Protein AF-A0A3R7UQS3-F1 (afdb_monomer_lite)

Secondary structure (DSSP, 8-state):
-PPPPPP---EEEE-TTT--EEEE-PPPHHHHHHHHHHHTT--HHHHHHHHHHHHHHHB-S---TTSSBHHHHHHHHHHHHHHHT-SEEEEEEE-TTT--EEEEEEEGGG-EEE--SPPPSEEE-SSSEEEEEPPPBTTTSPTT--SGGG--HHHHHHHHHHHEEEEEETTEEEETTSS-HHHHHHHHTTS-HHHHHHHHHHHHSS-EEEEEEEEE-TTT--EEEEEEEHHHHTT-

pLDDT: mean 86.92, std 9.39, range [49.03, 96.44]

Radius of gyration: 20.31 Å; chains: 1; bounding box: 41×55×64 Å

Sequence (236 aa):
MALPVLESNRYKCKLPVSKIEVEYRPFLVKEQKFLLTALESEETQQVNNSVLDLIKSCLFTELDANSLPIADVEYLFLQLRIKSVGETSDIQIPCSNCEELNPLTIELENVNLANVELPNSEIKLREDIVVNLQHPSLKDVPVGITKQEDMKVDDIFGMIRNCVSSVTYKDEVMTKDDFSDSELQDFLEQFTNDEFAKLQSFLVEAPRLVYPLSFTCKKCEHVNEKELVGIQDFFG

Structure (mmCIF, N/CA/C/O backbone):
data_AF-A0A3R7UQS3-F1
#
_entry.id   AF-A0A3R7UQS3-F1
#
loop_
_atom_site.group_PDB
_atom_site.id
_atom_site.type_symbol
_atom_site.label_atom_id
_atom_site.label_alt_id
_atom_site.label_comp_id
_atom_site.label_asym_id
_atom_site.label_entity_id
_atom_site.label_seq_id
_atom_site.pdbx_PDB_ins_code
_atom_site.Cartn_x
_atom_site.Cartn_y
_atom_site.Cartn_z
_atom_site.occupancy
_atom_site.B_iso_or_equiv
_atom_site.auth_seq_id
_atom_site.auth_comp_id
_atom_site.auth_asym_id
_atom_site.auth_atom_id
_atom_site.pdbx_PDB_model_num
ATOM 1 N N . MET A 1 1 ? -8.953 -24.021 35.727 1.00 54.88 1 MET A N 1
ATOM 2 C CA . MET A 1 1 ? -9.880 -24.332 34.618 1.00 54.88 1 MET A CA 1
ATOM 3 C C . MET A 1 1 ? -9.474 -23.473 33.436 1.00 54.88 1 MET A C 1
ATOM 5 O O . MET A 1 1 ? -9.212 -22.297 33.654 1.00 54.88 1 MET A O 1
ATOM 9 N N . ALA A 1 2 ? -9.322 -24.055 32.246 1.00 67.00 2 ALA A N 1
ATOM 10 C CA . ALA A 1 2 ? -8.992 -23.288 31.046 1.00 67.00 2 ALA A CA 1
ATOM 11 C C . ALA A 1 2 ? -10.237 -22.530 30.565 1.00 67.00 2 ALA A C 1
ATOM 13 O O . ALA A 1 2 ? -11.351 -23.044 30.671 1.00 67.00 2 ALA A O 1
ATOM 14 N N . LEU A 1 3 ? -10.045 -21.303 30.086 1.00 69.44 3 LEU A N 1
ATOM 15 C CA . LEU A 1 3 ? -11.115 -20.513 29.481 1.00 69.44 3 LEU A CA 1
ATOM 16 C C . LEU A 1 3 ? -11.575 -21.161 28.159 1.00 69.44 3 LEU A C 1
ATOM 18 O O . LEU A 1 3 ? -10.764 -21.820 27.502 1.00 69.44 3 LEU A O 1
ATOM 22 N N . PRO A 1 4 ? -12.851 -20.993 27.767 1.00 74.44 4 PRO A N 1
ATOM 23 C CA . PRO A 1 4 ? -13.360 -21.520 26.505 1.00 74.44 4 PRO A CA 1
ATOM 24 C C . PRO A 1 4 ? -12.708 -20.822 25.303 1.00 74.44 4 PRO A C 1
ATOM 26 O O . PRO A 1 4 ? -12.412 -19.627 25.350 1.00 74.44 4 PRO A O 1
ATOM 29 N N . VAL A 1 5 ? -12.511 -21.566 24.213 1.00 73.94 5 VAL A N 1
ATOM 30 C CA . VAL A 1 5 ? -12.089 -21.012 22.919 1.00 73.94 5 VAL A CA 1
ATOM 31 C C . VAL A 1 5 ? -13.316 -20.412 22.237 1.00 73.94 5 VAL A C 1
ATOM 33 O O . VAL A 1 5 ? -14.342 -21.079 22.124 1.00 73.94 5 VAL A O 1
ATOM 36 N N . LEU A 1 6 ? -13.223 -19.151 21.818 1.00 76.75 6 LEU A N 1
ATOM 37 C CA . LEU A 1 6 ? -14.298 -18.455 21.114 1.00 76.75 6 LEU A CA 1
ATOM 38 C C . LEU A 1 6 ? -14.121 -18.632 19.604 1.00 76.75 6 LEU A C 1
ATOM 40 O O . LEU A 1 6 ? -13.027 -18.412 19.084 1.00 76.75 6 LEU A O 1
ATOM 44 N N . GLU A 1 7 ? -15.190 -19.009 18.906 1.00 74.94 7 GLU A N 1
ATOM 45 C CA . GLU A 1 7 ? -15.209 -19.041 17.442 1.00 74.94 7 GLU A CA 1
ATOM 46 C C . GLU A 1 7 ? -15.459 -17.638 16.881 1.00 74.94 7 GLU A C 1
ATOM 48 O O . GLU A 1 7 ? -16.236 -16.859 17.436 1.00 74.94 7 GLU A O 1
ATOM 53 N N . SER A 1 8 ? -14.792 -17.305 1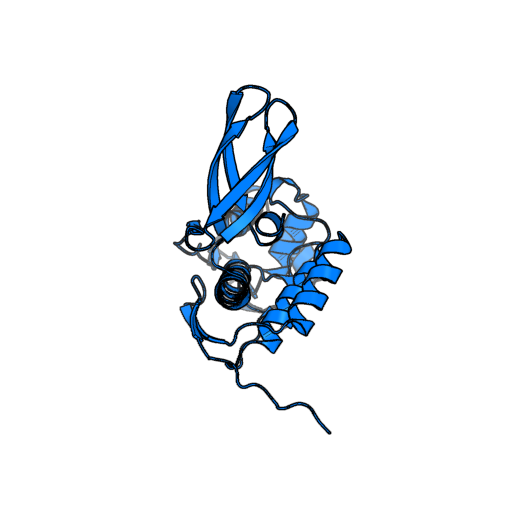5.776 1.00 78.50 8 SER A N 1
ATOM 54 C CA . SER A 1 8 ? -14.929 -16.014 15.102 1.00 78.50 8 SER A CA 1
ATOM 55 C C . SER A 1 8 ? -15.719 -16.146 13.806 1.00 78.50 8 SER A C 1
ATOM 57 O O . SER A 1 8 ? -15.438 -17.036 13.000 1.00 78.50 8 SER A O 1
ATOM 59 N N . ASN A 1 9 ? -16.622 -15.199 13.557 1.00 88.81 9 ASN A N 1
ATOM 60 C CA . ASN A 1 9 ? -17.300 -15.077 12.270 1.00 88.81 9 ASN A CA 1
ATOM 61 C C . ASN A 1 9 ? -16.290 -14.853 11.137 1.00 88.81 9 ASN A C 1
ATOM 63 O O . ASN A 1 9 ? -15.252 -14.214 11.331 1.00 88.81 9 ASN A O 1
ATOM 67 N N . ARG A 1 10 ? -16.629 -15.357 9.949 1.00 92.94 10 ARG A N 1
ATOM 68 C CA . ARG A 1 10 ? -15.844 -15.171 8.730 1.00 92.94 10 ARG A CA 1
ATOM 69 C C . ARG A 1 10 ? -16.566 -14.238 7.775 1.00 92.94 10 ARG A C 1
ATOM 71 O O . ARG A 1 10 ? -17.785 -14.314 7.629 1.00 92.94 10 ARG A O 1
ATOM 78 N N . TYR A 1 11 ? -15.796 -13.393 7.116 1.00 94.81 11 TYR A N 1
ATOM 79 C CA . TYR A 1 11 ? -16.257 -12.405 6.156 1.00 94.81 11 TYR A CA 1
ATOM 80 C C . TYR A 1 11 ? -15.463 -12.552 4.866 1.00 94.81 11 TYR A C 1
ATOM 82 O O . TYR A 1 11 ? -14.390 -13.157 4.848 1.00 94.81 11 TYR A O 1
ATOM 90 N N . LYS A 1 12 ? -16.005 -12.007 3.780 1.00 94.69 12 LYS A N 1
ATOM 91 C CA . LYS A 1 12 ? -15.350 -11.989 2.476 1.00 94.69 12 LYS A CA 1
ATOM 92 C C . LYS A 1 12 ? -15.358 -10.578 1.923 1.00 94.69 12 LYS A C 1
ATOM 94 O O . LYS A 1 12 ? -16.358 -9.877 2.066 1.00 94.69 12 LYS A O 1
ATOM 99 N N . CYS A 1 13 ? -14.276 -10.189 1.269 1.00 93.94 13 CYS A N 1
ATOM 100 C CA . CYS A 1 13 ? -14.233 -8.985 0.450 1.00 93.94 13 CYS A CA 1
ATOM 101 C C . CYS A 1 13 ? -13.433 -9.254 -0.828 1.00 93.94 13 CYS A C 1
ATOM 103 O O . CYS A 1 13 ? -12.699 -10.240 -0.928 1.00 93.94 13 CYS A O 1
ATOM 105 N N . LYS A 1 14 ? -13.617 -8.393 -1.828 1.00 94.38 14 LYS A N 1
ATOM 106 C CA . LYS A 1 14 ? -12.869 -8.436 -3.083 1.00 94.38 14 LYS A CA 1
ATOM 107 C C . LYS A 1 14 ? -11.925 -7.247 -3.120 1.00 94.38 14 LYS A C 1
ATOM 109 O O . LYS A 1 14 ? -12.376 -6.115 -2.963 1.00 94.38 14 LYS A O 1
ATOM 114 N N . LEU A 1 15 ? -10.642 -7.512 -3.327 1.00 93.00 15 LEU A N 1
ATOM 115 C CA . LEU A 1 15 ? -9.614 -6.483 -3.342 1.00 93.00 15 LEU A CA 1
ATOM 116 C C . LEU A 1 15 ? -9.804 -5.536 -4.544 1.00 93.00 15 LEU A C 1
ATOM 118 O O . LEU A 1 15 ? -10.071 -6.005 -5.659 1.00 93.00 15 LEU A O 1
ATOM 122 N N . PRO A 1 16 ? -9.723 -4.210 -4.345 1.00 90.38 16 PRO A N 1
ATOM 123 C CA . PRO A 1 16 ? -10.056 -3.232 -5.373 1.00 90.38 16 PRO A CA 1
ATOM 124 C C . PRO A 1 16 ? -9.096 -3.216 -6.567 1.00 90.38 16 PRO A C 1
ATOM 126 O O . PRO A 1 16 ? -9.563 -2.978 -7.681 1.00 90.38 16 PRO A O 1
ATOM 129 N N . VAL A 1 17 ? -7.806 -3.486 -6.380 1.00 90.12 17 VAL A N 1
ATOM 130 C CA . VAL A 1 17 ? -6.778 -3.447 -7.433 1.00 90.12 17 VAL A CA 1
ATOM 131 C C . VAL A 1 17 ? -6.593 -4.830 -8.044 1.00 90.12 17 VAL A C 1
ATOM 133 O O . VAL A 1 17 ? -6.942 -5.040 -9.205 1.00 90.12 17 VAL A O 1
ATOM 136 N N . SER A 1 18 ? -6.139 -5.804 -7.253 1.00 89.56 18 SER A N 1
ATOM 137 C CA . SER A 1 18 ? -5.851 -7.169 -7.722 1.00 89.56 18 SER A CA 1
ATOM 138 C C . SER A 1 18 ? -7.096 -7.986 -8.082 1.00 89.56 18 SER A C 1
ATOM 140 O O . SER A 1 18 ? -6.989 -9.013 -8.750 1.00 89.56 18 SER A O 1
ATOM 142 N N . LYS A 1 19 ? -8.289 -7.551 -7.646 1.00 91.19 19 LYS A N 1
ATOM 143 C CA . LYS A 1 19 ? -9.576 -8.249 -7.838 1.00 91.19 19 LYS A CA 1
ATOM 144 C C . LYS A 1 19 ? -9.637 -9.643 -7.202 1.00 91.19 19 LYS A C 1
ATOM 146 O O . LYS A 1 19 ? -10.570 -10.392 -7.499 1.00 91.19 19 LYS A O 1
ATOM 151 N N . ILE A 1 20 ? -8.698 -9.974 -6.319 1.00 92.31 20 ILE A N 1
ATOM 152 C CA . ILE A 1 20 ? -8.663 -11.240 -5.584 1.00 92.31 20 ILE A CA 1
ATOM 153 C C . ILE A 1 20 ? -9.766 -11.234 -4.520 1.00 92.31 20 ILE A C 1
ATOM 155 O O . ILE A 1 20 ? -9.974 -10.235 -3.831 1.00 92.31 20 ILE A O 1
ATOM 159 N N . GLU A 1 21 ? -10.487 -12.345 -4.379 1.00 95.00 21 GLU A N 1
ATOM 160 C CA . GLU A 1 21 ? -11.411 -12.545 -3.260 1.00 95.00 21 GLU A CA 1
ATOM 161 C C . GLU A 1 21 ? -10.664 -13.104 -2.050 1.00 95.00 21 GLU A C 1
ATOM 163 O O . GLU A 1 21 ? -9.941 -14.097 -2.151 1.00 95.00 21 GLU A O 1
ATOM 168 N N . VAL A 1 22 ? -10.862 -12.478 -0.892 1.00 95.12 22 VAL A N 1
ATOM 169 C CA . VAL A 1 22 ? -10.207 -12.859 0.360 1.00 95.12 22 VAL A CA 1
ATOM 170 C C . VAL A 1 22 ? -11.240 -13.165 1.436 1.00 95.12 22 VAL A C 1
ATOM 172 O O . VAL A 1 22 ? -12.256 -12.479 1.561 1.00 95.12 22 VAL A O 1
ATOM 175 N N . GLU A 1 23 ? -10.977 -14.211 2.216 1.00 95.56 23 GLU A N 1
ATOM 176 C CA . GLU A 1 23 ? -11.765 -14.590 3.386 1.00 95.56 23 GLU A CA 1
ATOM 177 C C . GLU A 1 23 ? -10.978 -14.256 4.655 1.00 95.56 23 GLU A C 1
ATOM 179 O O . GLU A 1 23 ? -9.807 -14.621 4.787 1.00 95.56 23 GLU A O 1
ATOM 184 N N . TYR A 1 24 ? -11.619 -13.559 5.592 1.00 95.19 24 TYR A N 1
ATOM 185 C CA . TYR A 1 24 ? -10.975 -13.029 6.791 1.00 95.19 24 TYR A CA 1
ATOM 186 C C . TYR A 1 24 ? -11.884 -13.100 8.022 1.00 95.19 24 TYR A C 1
ATOM 188 O O . TYR A 1 24 ? -13.098 -13.289 7.916 1.00 95.19 24 TYR A O 1
ATOM 196 N N . ARG A 1 25 ? -11.302 -12.938 9.212 1.00 95.00 25 ARG A N 1
ATOM 197 C CA . ARG A 1 25 ? -12.029 -12.757 10.481 1.00 95.00 25 ARG A CA 1
ATOM 198 C C . ARG A 1 25 ? -11.692 -11.408 11.120 1.00 95.00 25 ARG A C 1
ATOM 200 O O . ARG A 1 25 ? -10.614 -10.884 10.859 1.00 95.00 25 ARG A O 1
ATOM 207 N N . PRO A 1 26 ? -12.541 -10.879 12.014 1.00 93.88 26 PRO A N 1
ATOM 208 C CA . PRO A 1 26 ? -12.167 -9.764 12.873 1.00 93.88 26 PRO A CA 1
ATOM 209 C C . PRO A 1 26 ? -10.905 -10.097 13.683 1.00 93.88 26 PRO A C 1
ATOM 211 O O . PRO A 1 26 ? -10.742 -11.224 14.174 1.00 93.88 26 PRO A O 1
ATOM 214 N N . PHE A 1 27 ? -10.021 -9.113 13.839 1.00 93.19 27 PHE A N 1
ATOM 215 C CA . PHE A 1 27 ? -8.901 -9.201 14.765 1.00 93.19 27 PHE A CA 1
ATOM 216 C C . PHE A 1 27 ? -9.367 -9.216 16.226 1.00 93.19 27 PHE A C 1
ATOM 218 O O . PHE A 1 27 ? -10.389 -8.631 16.591 1.00 93.19 27 PHE A O 1
ATOM 225 N N . LEU A 1 28 ? -8.592 -9.897 17.064 1.00 91.94 28 LEU A N 1
ATOM 226 C CA . LEU A 1 28 ? -8.809 -10.062 18.497 1.00 91.94 28 LEU A CA 1
ATOM 227 C C . LEU A 1 28 ? -8.171 -8.912 19.285 1.00 91.94 28 LEU A C 1
ATOM 229 O O . LEU A 1 28 ? -7.231 -8.267 18.830 1.00 91.94 28 LEU A O 1
ATOM 233 N N . VAL A 1 29 ? -8.581 -8.740 20.545 1.00 90.00 29 VAL A N 1
ATOM 234 C CA . VAL A 1 29 ? -8.028 -7.712 21.453 1.00 90.00 29 VAL A CA 1
ATOM 235 C C . VAL A 1 29 ? -6.497 -7.787 21.575 1.00 90.00 29 VAL A C 1
ATOM 237 O O . VAL A 1 29 ? -5.824 -6.763 21.651 1.00 90.00 29 VAL A O 1
ATOM 240 N N . LYS A 1 30 ? -5.918 -8.997 21.557 1.00 90.44 30 LYS A N 1
ATOM 241 C CA . LYS A 1 30 ? -4.456 -9.185 21.601 1.00 90.44 30 LYS A CA 1
ATOM 242 C C . LYS A 1 30 ? -3.750 -8.618 20.357 1.00 90.44 30 LYS A C 1
ATOM 244 O O . LYS A 1 30 ? -2.649 -8.096 20.471 1.00 90.44 30 LYS A O 1
ATOM 249 N N . GLU A 1 31 ? -4.392 -8.732 19.196 1.00 91.94 31 GLU A N 1
ATOM 250 C CA . GLU A 1 31 ? -3.884 -8.286 17.896 1.00 91.94 31 GLU A CA 1
ATOM 251 C C . GLU A 1 31 ? -4.059 -6.764 17.771 1.00 91.94 31 GLU A C 1
ATOM 253 O O . GLU A 1 31 ? -3.131 -6.062 17.380 1.00 91.94 31 GLU A O 1
ATOM 258 N N . GLN A 1 32 ? -5.194 -6.234 18.246 1.00 88.88 32 GLN A N 1
ATOM 259 C CA . GLN A 1 32 ? -5.417 -4.793 18.375 1.00 88.88 32 GLN A CA 1
ATOM 260 C C . GLN A 1 32 ? -4.373 -4.127 19.276 1.00 88.88 32 GLN A C 1
ATOM 262 O O . GLN A 1 32 ? -3.848 -3.074 18.933 1.00 88.88 32 GLN A O 1
ATOM 267 N N . LYS A 1 33 ? -4.045 -4.738 20.421 1.00 88.62 33 LYS A N 1
ATOM 268 C CA . LYS A 1 33 ? -3.030 -4.198 21.333 1.00 88.62 33 LYS A CA 1
ATOM 269 C C . LYS A 1 33 ? -1.669 -4.056 20.649 1.00 88.62 33 LYS A C 1
ATOM 271 O O . LYS A 1 33 ? -0.999 -3.054 20.856 1.00 88.62 33 LYS A O 1
ATOM 276 N N . PHE A 1 34 ? -1.276 -5.043 19.846 1.00 87.25 34 PHE A N 1
ATOM 277 C CA . PHE A 1 34 ? -0.018 -4.994 19.102 1.00 87.25 34 PHE A CA 1
ATOM 278 C C . PHE A 1 34 ? 0.008 -3.823 18.112 1.00 87.25 34 PHE A C 1
ATOM 280 O O . PHE A 1 34 ? 0.975 -3.067 18.091 1.00 87.25 34 PHE A O 1
ATOM 287 N N . LEU A 1 35 ? -1.088 -3.620 17.374 1.00 86.25 35 LEU A N 1
ATOM 288 C CA . LEU A 1 35 ? -1.235 -2.479 16.472 1.00 86.25 35 LEU A CA 1
ATOM 289 C C . LEU A 1 35 ? -1.151 -1.136 17.218 1.00 86.25 35 LEU A C 1
ATOM 291 O O . LEU A 1 35 ? -0.435 -0.246 16.774 1.00 86.25 35 LEU A O 1
ATOM 295 N N . LEU A 1 36 ? -1.835 -0.993 18.359 1.00 84.94 36 LEU A N 1
ATOM 296 C CA . LEU A 1 36 ? -1.800 0.241 19.156 1.00 84.94 36 LEU A CA 1
ATOM 297 C C . LEU A 1 36 ? -0.384 0.566 19.650 1.00 84.94 36 LEU A C 1
ATOM 299 O O . LEU A 1 36 ? 0.053 1.703 19.532 1.00 84.94 36 LEU A O 1
ATOM 303 N N . THR A 1 37 ? 0.365 -0.432 20.122 1.00 86.25 37 THR A N 1
ATOM 304 C CA . THR A 1 37 ? 1.767 -0.238 20.526 1.00 86.25 37 THR A CA 1
ATOM 305 C C . THR A 1 37 ? 2.666 0.148 19.349 1.00 86.25 37 THR A C 1
ATOM 307 O O . THR A 1 37 ? 3.615 0.903 19.525 1.00 86.25 37 THR A O 1
ATOM 310 N N . ALA A 1 38 ? 2.386 -0.346 18.141 1.00 84.81 38 ALA A N 1
ATOM 311 C CA . ALA A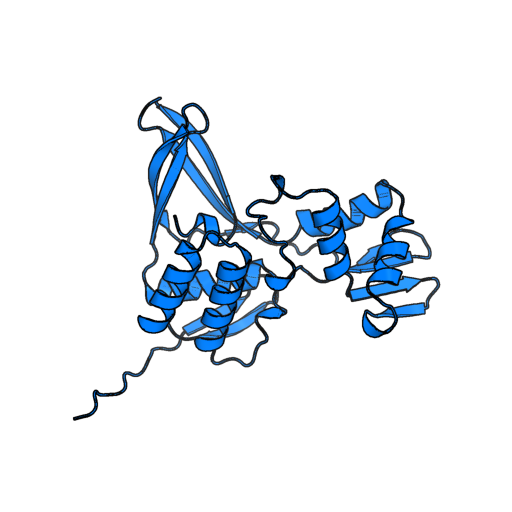 1 38 ? 3.119 0.080 16.953 1.00 84.81 38 ALA A CA 1
ATOM 312 C C . ALA A 1 38 ? 2.821 1.542 16.590 1.00 84.81 38 ALA A C 1
ATOM 314 O O . ALA A 1 38 ? 3.744 2.276 16.251 1.00 84.81 38 ALA A O 1
ATOM 315 N N . LEU A 1 39 ? 1.568 1.983 16.719 1.00 80.50 39 LEU A N 1
ATOM 316 C CA . LEU A 1 39 ? 1.182 3.379 16.480 1.00 80.50 39 LEU A CA 1
ATOM 317 C C . LEU A 1 39 ? 1.843 4.349 17.475 1.00 80.50 39 LEU A C 1
ATOM 319 O O . LEU A 1 39 ? 2.173 5.467 17.101 1.00 80.50 39 LEU A O 1
ATOM 323 N N . GLU A 1 40 ? 2.113 3.910 18.707 1.00 81.00 40 GLU A N 1
ATOM 324 C CA . GLU A 1 40 ? 2.841 4.699 19.716 1.00 81.00 40 GLU A CA 1
ATOM 325 C C . GLU A 1 40 ? 4.335 4.890 19.395 1.00 81.00 40 GLU A C 1
ATOM 327 O O . GLU A 1 40 ? 4.970 5.769 19.972 1.00 81.00 40 GLU A O 1
ATOM 332 N N . SER A 1 41 ? 4.920 4.069 18.514 1.00 72.56 41 SER A N 1
ATOM 333 C CA . SER A 1 41 ? 6.360 4.118 18.217 1.00 72.56 41 SER A CA 1
ATOM 334 C C . SER A 1 41 ? 6.779 5.281 17.312 1.00 72.56 41 SER A C 1
ATOM 336 O O . SER A 1 41 ? 7.972 5.518 17.173 1.00 72.56 41 SER A O 1
ATOM 338 N N . GLU A 1 42 ? 5.825 5.975 16.675 1.00 68.25 42 GLU A N 1
ATOM 339 C CA . GLU A 1 42 ? 6.039 7.002 15.633 1.00 68.25 42 GLU A CA 1
ATOM 340 C C . GLU A 1 42 ? 6.864 6.524 14.407 1.00 68.25 42 GLU A C 1
ATOM 342 O O . GLU A 1 42 ? 7.056 7.264 13.441 1.00 68.25 42 GLU A O 1
ATOM 347 N N . GLU A 1 43 ? 7.305 5.260 14.373 1.00 76.69 43 GLU A N 1
ATOM 348 C CA . GLU A 1 43 ? 8.077 4.677 13.277 1.00 76.69 43 GLU A CA 1
ATOM 349 C C . GLU A 1 43 ? 7.158 4.072 12.203 1.00 76.69 43 GLU A C 1
ATOM 351 O O . GLU A 1 43 ? 6.570 2.999 12.367 1.00 76.69 43 GLU A O 1
ATOM 356 N N . THR A 1 44 ? 7.089 4.723 11.037 1.00 75.44 44 THR A N 1
ATOM 357 C CA . THR A 1 44 ? 6.230 4.309 9.905 1.00 75.44 44 THR A CA 1
ATOM 358 C C . THR A 1 44 ? 6.433 2.846 9.486 1.00 75.44 44 THR A C 1
ATOM 360 O O . THR A 1 44 ? 5.462 2.136 9.225 1.00 75.44 44 THR A O 1
ATOM 363 N N . GLN A 1 45 ? 7.674 2.348 9.466 1.00 80.00 45 GLN A N 1
ATOM 364 C CA . GLN A 1 45 ? 7.936 0.950 9.105 1.00 80.00 45 GLN A CA 1
ATOM 365 C C . GLN A 1 45 ? 7.391 -0.042 10.134 1.00 80.00 45 GLN A C 1
ATOM 367 O O . GLN A 1 45 ? 6.891 -1.103 9.756 1.00 80.00 45 GLN A O 1
ATOM 372 N N . GLN A 1 46 ? 7.461 0.287 11.424 1.00 82.25 46 GLN A N 1
ATOM 373 C CA . GLN A 1 46 ? 6.923 -0.571 12.473 1.00 82.25 46 GLN A CA 1
ATOM 374 C C . GLN A 1 46 ? 5.396 -0.660 12.372 1.00 82.25 46 GLN A C 1
ATOM 376 O O . GLN A 1 46 ? 4.838 -1.755 12.496 1.00 82.25 46 GLN A O 1
ATOM 381 N N . VAL A 1 47 ? 4.729 0.460 12.077 1.00 83.12 47 VAL A N 1
ATOM 382 C CA . VAL A 1 47 ? 3.282 0.494 11.813 1.00 83.12 47 VAL A CA 1
ATOM 383 C C . VAL A 1 47 ? 2.938 -0.371 10.599 1.00 83.12 47 VAL A C 1
ATOM 385 O O . VAL A 1 47 ? 2.105 -1.270 10.713 1.00 83.12 47 VAL A O 1
ATOM 388 N N . ASN A 1 48 ? 3.632 -0.180 9.474 1.00 85.25 48 ASN A N 1
ATOM 389 C CA . ASN A 1 48 ? 3.388 -0.933 8.240 1.00 85.25 48 ASN A CA 1
ATOM 390 C C . ASN A 1 48 ? 3.575 -2.445 8.434 1.00 85.25 48 ASN A C 1
ATOM 392 O O . ASN A 1 48 ? 2.712 -3.237 8.050 1.00 85.25 48 ASN A O 1
ATOM 396 N N . ASN A 1 49 ? 4.659 -2.859 9.094 1.00 87.81 49 ASN A N 1
ATOM 397 C CA . ASN A 1 49 ? 4.898 -4.268 9.414 1.00 87.81 49 ASN A CA 1
ATOM 398 C C . ASN A 1 49 ? 3.807 -4.831 10.331 1.00 87.81 49 ASN A C 1
ATOM 400 O O . ASN A 1 49 ? 3.321 -5.939 10.107 1.00 87.81 49 ASN A O 1
ATOM 404 N N . SER A 1 50 ? 3.363 -4.046 11.314 1.00 89.12 50 SER A N 1
ATOM 405 C CA . SER A 1 50 ? 2.310 -4.474 12.236 1.00 89.12 50 SER A CA 1
ATOM 406 C C . SER A 1 50 ? 0.960 -4.644 11.547 1.00 89.12 50 SER A C 1
ATOM 408 O O . SER A 1 50 ? 0.228 -5.583 11.862 1.00 89.12 50 SER A O 1
ATOM 410 N N . VAL A 1 51 ? 0.645 -3.792 10.567 1.00 89.69 51 VAL A N 1
ATOM 411 C CA . VAL A 1 51 ? -0.535 -3.951 9.707 1.00 89.69 51 VAL A CA 1
ATOM 412 C C . VAL A 1 51 ? -0.428 -5.227 8.870 1.00 89.69 51 VAL A C 1
ATOM 414 O O . VAL A 1 51 ? -1.377 -6.012 8.837 1.00 89.69 51 VAL A O 1
ATOM 417 N N . LEU A 1 52 ? 0.719 -5.480 8.233 1.00 91.06 52 LEU A N 1
ATOM 418 C CA . LEU A 1 52 ? 0.928 -6.693 7.433 1.00 91.06 52 LEU A CA 1
ATOM 419 C C . LEU A 1 52 ? 0.781 -7.966 8.276 1.00 91.06 52 LEU A C 1
ATOM 421 O O . LEU A 1 52 ? 0.148 -8.927 7.837 1.00 91.06 52 LEU A O 1
ATOM 425 N N . ASP A 1 53 ? 1.332 -7.977 9.486 1.00 91.44 53 ASP A N 1
ATOM 426 C CA . ASP A 1 53 ? 1.246 -9.124 10.393 1.00 91.44 53 ASP A CA 1
ATOM 427 C C . ASP A 1 53 ? -0.173 -9.323 10.935 1.00 91.44 53 ASP A C 1
ATOM 429 O O . ASP A 1 53 ? -0.664 -10.458 10.999 1.00 91.44 53 ASP A O 1
ATOM 433 N N . LEU A 1 54 ? -0.876 -8.229 11.242 1.00 92.31 54 LEU A N 1
ATOM 434 C CA . LEU A 1 54 ? -2.289 -8.260 11.604 1.00 92.31 54 LEU A CA 1
ATOM 435 C C . LEU A 1 54 ? -3.124 -8.894 10.490 1.00 92.31 54 LEU A C 1
ATOM 437 O O . LEU A 1 54 ? -3.870 -9.839 10.754 1.00 92.31 54 LEU A O 1
ATOM 441 N N . ILE A 1 55 ? -2.966 -8.416 9.253 1.00 93.31 55 ILE A N 1
ATOM 442 C CA . ILE A 1 55 ? -3.676 -8.942 8.084 1.00 93.31 55 ILE A CA 1
ATOM 443 C C . ILE A 1 55 ? -3.403 -10.439 7.937 1.00 93.31 55 ILE A C 1
ATOM 445 O O . ILE A 1 55 ? -4.347 -11.228 7.929 1.00 93.31 55 ILE A O 1
ATOM 449 N N . LYS A 1 56 ? -2.129 -10.852 7.907 1.00 92.62 56 LYS A N 1
ATOM 450 C CA . LYS A 1 56 ? -1.748 -12.270 7.771 1.00 92.62 56 LYS A CA 1
ATOM 451 C C . LYS A 1 56 ? -2.378 -13.147 8.852 1.00 92.62 56 LYS A C 1
ATOM 453 O O . LYS A 1 56 ? -2.827 -14.247 8.555 1.00 92.62 56 LYS A O 1
ATOM 458 N N . SER A 1 57 ? -2.451 -12.664 10.094 1.00 92.31 57 SER A N 1
ATOM 459 C CA . SER A 1 57 ? -3.048 -13.416 11.209 1.00 92.31 57 SER A CA 1
ATOM 460 C C . SER A 1 57 ? -4.575 -13.571 11.120 1.00 92.31 57 SER A C 1
ATOM 462 O O . SER A 1 57 ? -5.154 -14.448 11.776 1.00 92.31 57 SER A O 1
ATOM 464 N N . CYS A 1 58 ? -5.231 -12.715 10.332 1.00 93.44 58 CYS A N 1
ATOM 465 C CA . CYS A 1 58 ? -6.684 -12.645 10.204 1.00 93.44 58 CYS A CA 1
ATOM 466 C C . CYS A 1 58 ? -7.217 -13.231 8.890 1.00 93.44 58 CYS A C 1
ATOM 468 O O . CYS A 1 58 ? -8.429 -13.425 8.776 1.00 93.44 58 CYS A O 1
ATOM 470 N N . LEU A 1 59 ? -6.345 -13.520 7.921 1.00 93.69 59 LEU A N 1
ATOM 471 C CA . LEU A 1 59 ? -6.700 -14.135 6.645 1.00 93.69 59 LEU A CA 1
ATOM 472 C C . LEU A 1 59 ? -6.818 -15.661 6.754 1.00 93.69 59 LEU A C 1
ATOM 474 O O . LEU A 1 59 ? -6.018 -16.324 7.411 1.00 93.69 59 LEU A O 1
ATOM 478 N N . PHE A 1 60 ? -7.810 -16.219 6.060 1.00 91.38 60 PHE A N 1
ATOM 479 C CA . PHE A 1 60 ? -7.920 -17.658 5.796 1.00 91.38 60 PHE A CA 1
ATOM 480 C C . PHE A 1 60 ? -7.430 -18.029 4.394 1.00 91.38 60 PHE A C 1
ATOM 482 O O . PHE A 1 60 ? -7.073 -19.179 4.153 1.00 91.38 60 PHE A O 1
ATOM 489 N N . THR A 1 61 ? -7.438 -17.070 3.468 1.00 87.81 61 THR A N 1
ATOM 490 C CA . THR A 1 61 ? -6.909 -17.240 2.115 1.00 87.81 61 THR A CA 1
ATOM 491 C C . THR A 1 61 ? -5.381 -17.238 2.152 1.00 87.81 61 THR A C 1
ATOM 493 O O . THR A 1 61 ? -4.785 -16.327 2.725 1.00 87.81 61 THR A O 1
ATOM 496 N N . GLU A 1 62 ? -4.743 -18.225 1.515 1.00 86.88 62 GLU A N 1
ATOM 497 C CA . GLU A 1 62 ? -3.293 -18.209 1.299 1.00 86.88 62 GLU A CA 1
ATOM 498 C C . GLU A 1 62 ? -2.939 -17.100 0.308 1.00 86.88 62 GLU A C 1
ATOM 500 O O . GLU A 1 62 ? -3.179 -17.208 -0.894 1.00 86.88 62 GLU A O 1
ATOM 505 N N . LEU A 1 63 ? -2.417 -15.998 0.837 1.00 88.06 63 LEU A N 1
ATOM 506 C CA . LEU A 1 63 ? -2.052 -14.822 0.069 1.00 88.06 63 LEU A CA 1
ATOM 507 C C . LEU A 1 63 ? -0.870 -14.120 0.738 1.00 88.06 63 LEU A C 1
ATOM 509 O O . LEU A 1 63 ? -0.861 -13.913 1.954 1.00 88.06 63 LEU A O 1
ATOM 513 N N . ASP A 1 64 ? 0.123 -13.727 -0.059 1.00 88.62 64 ASP A N 1
ATOM 514 C CA . ASP A 1 64 ? 1.241 -12.937 0.442 1.00 88.62 64 ASP A CA 1
ATOM 515 C C . ASP A 1 64 ? 0.881 -11.449 0.482 1.00 88.62 64 ASP A C 1
ATOM 517 O O . ASP A 1 64 ? 1.063 -10.714 -0.492 1.00 88.62 64 ASP A O 1
ATOM 521 N N . ALA A 1 65 ? 0.416 -10.993 1.648 1.00 87.19 65 ALA A N 1
ATOM 522 C CA . ALA A 1 65 ? 0.100 -9.586 1.898 1.00 87.19 65 ALA A CA 1
ATOM 523 C C . ALA A 1 65 ? 1.285 -8.638 1.638 1.00 87.19 65 ALA A C 1
ATOM 525 O O . ALA A 1 65 ? 1.074 -7.452 1.412 1.00 87.19 65 ALA A O 1
ATOM 526 N N . ASN A 1 66 ? 2.525 -9.141 1.650 1.00 85.81 66 ASN A N 1
ATOM 527 C CA . ASN A 1 66 ? 3.706 -8.325 1.377 1.00 85.81 66 ASN A CA 1
ATOM 528 C C . ASN A 1 66 ? 3.864 -7.952 -0.101 1.00 85.81 66 ASN A C 1
ATOM 530 O O . ASN A 1 66 ? 4.624 -7.042 -0.395 1.00 85.81 66 ASN A O 1
ATOM 534 N N . SER A 1 67 ? 3.223 -8.694 -1.004 1.00 87.12 67 SER A N 1
ATOM 535 C CA . SER A 1 67 ? 3.295 -8.481 -2.455 1.00 87.12 67 SER A CA 1
ATOM 536 C C . SER A 1 67 ? 2.095 -7.705 -3.000 1.00 87.12 67 SER A C 1
ATOM 538 O O . SER A 1 67 ? 2.059 -7.352 -4.176 1.00 87.12 67 SER A O 1
ATOM 540 N N . LEU A 1 68 ? 1.091 -7.461 -2.153 1.00 90.69 68 LEU A N 1
ATOM 541 C CA . LEU A 1 68 ? -0.111 -6.757 -2.558 1.00 90.69 68 LEU A CA 1
ATOM 542 C C . LEU A 1 68 ? 0.168 -5.270 -2.803 1.00 90.69 68 LEU A C 1
ATOM 544 O O . LEU A 1 68 ? 0.934 -4.666 -2.045 1.00 90.69 68 LEU A O 1
ATOM 548 N N . PRO A 1 69 ? -0.524 -4.658 -3.784 1.00 90.12 69 PRO A N 1
ATOM 549 C CA . PRO A 1 69 ? -0.547 -3.210 -3.937 1.00 90.12 69 PRO A CA 1
ATOM 550 C C . PRO A 1 69 ? -0.950 -2.529 -2.627 1.00 90.12 69 PRO A C 1
ATOM 552 O O . PRO A 1 69 ? -1.853 -3.017 -1.941 1.00 90.12 69 PRO A O 1
ATOM 555 N N . ILE A 1 70 ? -0.337 -1.384 -2.308 1.00 88.88 70 ILE A N 1
ATOM 556 C CA . ILE A 1 70 ? -0.640 -0.618 -1.082 1.00 88.88 70 ILE A CA 1
ATOM 557 C C . ILE A 1 70 ? -2.155 -0.467 -0.888 1.00 88.88 70 ILE A C 1
ATOM 559 O O . ILE A 1 70 ? -2.674 -0.918 0.126 1.00 88.88 70 ILE A O 1
ATOM 563 N N . ALA A 1 71 ? -2.887 0.032 -1.889 1.00 89.50 71 ALA A N 1
ATOM 564 C CA . ALA A 1 71 ? -4.334 0.239 -1.782 1.00 89.50 71 ALA A CA 1
ATOM 565 C C . ALA A 1 71 ? -5.137 -1.030 -1.433 1.00 89.50 71 ALA A C 1
ATOM 567 O O . ALA A 1 71 ? -6.145 -0.939 -0.734 1.00 89.50 71 ALA A O 1
ATOM 568 N N . ASP A 1 72 ? -4.700 -2.214 -1.874 1.00 91.81 72 ASP A N 1
ATOM 569 C CA . ASP A 1 72 ? -5.345 -3.482 -1.512 1.00 91.81 72 ASP A CA 1
ATOM 570 C C . ASP A 1 72 ? -5.089 -3.847 -0.045 1.00 91.81 72 ASP A C 1
ATOM 572 O O . ASP A 1 72 ? -6.006 -4.299 0.647 1.00 91.81 72 ASP A O 1
ATOM 576 N N . VAL A 1 73 ? -3.861 -3.628 0.439 1.00 92.31 73 VAL A N 1
ATOM 577 C CA . VAL A 1 73 ? -3.483 -3.835 1.847 1.00 92.31 73 VAL A CA 1
ATOM 578 C C . VAL A 1 73 ? -4.273 -2.893 2.751 1.00 92.31 73 VAL A C 1
ATOM 580 O O . VAL A 1 73 ? -4.874 -3.337 3.731 1.00 92.31 73 VAL A O 1
ATOM 583 N N . GLU A 1 74 ? -4.325 -1.608 2.400 1.00 89.69 74 GLU A N 1
ATOM 584 C CA . GLU A 1 74 ? -5.078 -0.597 3.144 1.00 89.69 74 GLU A CA 1
ATOM 585 C C . GLU A 1 74 ? -6.576 -0.902 3.146 1.00 89.69 74 GLU A C 1
ATOM 587 O O . GLU A 1 74 ? -7.224 -0.826 4.192 1.00 89.69 74 GLU A O 1
ATOM 592 N N . TYR A 1 75 ? -7.123 -1.329 2.005 1.00 92.00 75 TYR A N 1
ATOM 593 C CA . TYR A 1 75 ? -8.536 -1.679 1.895 1.00 92.00 75 TYR A CA 1
ATOM 594 C C . TYR A 1 75 ? -8.871 -2.863 2.792 1.00 92.00 75 TYR A C 1
ATOM 596 O O . TYR A 1 75 ? -9.811 -2.804 3.584 1.00 92.00 75 TYR A O 1
ATOM 604 N N . LEU A 1 76 ? -8.079 -3.931 2.708 1.00 93.06 76 LEU A N 1
ATOM 605 C CA . LEU A 1 76 ? -8.265 -5.122 3.526 1.00 93.06 76 LEU A CA 1
ATOM 606 C C . LEU A 1 76 ? -8.184 -4.798 5.020 1.00 93.06 76 LEU A C 1
ATOM 608 O O . LEU A 1 76 ? -8.989 -5.285 5.816 1.00 93.06 76 LEU A O 1
ATOM 612 N N . PHE A 1 77 ? -7.247 -3.939 5.397 1.00 92.12 77 PHE A N 1
ATOM 613 C CA . PHE A 1 77 ? -7.121 -3.472 6.763 1.00 92.12 77 PHE A CA 1
ATOM 614 C C . PHE A 1 77 ? -8.323 -2.638 7.231 1.00 92.12 77 PHE A C 1
ATOM 616 O O . PHE A 1 77 ? -8.815 -2.866 8.338 1.00 92.12 77 PHE A O 1
ATOM 623 N N . LEU A 1 78 ? -8.859 -1.739 6.399 1.00 91.38 78 LEU A N 1
ATOM 624 C CA . LEU A 1 78 ? -10.102 -1.024 6.709 1.00 91.38 78 LEU A CA 1
ATOM 625 C C . LEU A 1 78 ? -11.275 -1.994 6.888 1.00 91.38 78 LEU A C 1
ATOM 627 O O . LEU A 1 78 ? -12.006 -1.891 7.872 1.00 91.38 78 LEU A O 1
ATOM 631 N N . GLN A 1 79 ? -11.416 -2.990 6.008 1.00 92.81 79 GLN A N 1
ATOM 632 C CA . GLN A 1 79 ? -12.459 -4.017 6.125 1.00 92.81 79 GLN A CA 1
ATOM 633 C C . GLN A 1 79 ? -12.332 -4.840 7.419 1.00 92.81 79 GLN A C 1
ATOM 635 O O . GLN A 1 79 ? -13.342 -5.179 8.048 1.00 92.81 79 GLN A O 1
ATOM 640 N N . LEU A 1 80 ? -11.102 -5.138 7.849 1.00 92.56 80 LEU A N 1
ATOM 641 C CA . LEU A 1 80 ? -10.817 -5.766 9.141 1.00 92.56 80 LEU A CA 1
ATOM 642 C C . LEU A 1 80 ? -11.221 -4.855 10.303 1.00 92.56 80 LEU A C 1
ATOM 644 O O . LEU A 1 80 ? -11.950 -5.289 11.196 1.00 92.56 80 LEU A O 1
ATOM 648 N N . ARG A 1 81 ? -10.800 -3.585 10.274 1.00 90.12 81 ARG A N 1
ATOM 649 C CA . ARG A 1 81 ? -11.120 -2.593 11.308 1.00 90.12 81 ARG A CA 1
ATOM 650 C C . ARG A 1 81 ? -12.622 -2.405 11.473 1.00 90.12 81 ARG A C 1
ATOM 652 O O . ARG A 1 81 ? -13.098 -2.435 12.608 1.00 90.12 81 ARG A O 1
ATOM 659 N N . ILE A 1 82 ? -13.353 -2.281 10.369 1.00 92.00 82 ILE A N 1
ATOM 660 C CA . ILE A 1 82 ? -14.808 -2.109 10.369 1.00 92.00 82 ILE A CA 1
ATOM 661 C C . ILE A 1 82 ? -15.493 -3.257 11.118 1.00 92.00 82 ILE A C 1
ATOM 663 O O . ILE A 1 82 ? -16.330 -3.024 11.987 1.00 92.00 82 ILE A O 1
ATOM 667 N N . LYS A 1 83 ? -15.105 -4.508 10.838 1.00 93.31 83 LYS A N 1
ATOM 668 C CA . LYS A 1 83 ? -15.722 -5.689 11.470 1.00 93.31 83 LYS A CA 1
ATOM 669 C C . LYS A 1 83 ? -15.217 -5.985 12.883 1.00 93.31 83 LYS A C 1
ATOM 671 O O . LYS A 1 83 ? -15.858 -6.764 13.588 1.00 93.31 83 LYS A O 1
ATOM 676 N N . SER A 1 84 ? -14.102 -5.389 13.295 1.00 91.38 84 SER A N 1
ATOM 677 C CA . SER A 1 84 ? -13.522 -5.569 14.629 1.00 91.38 84 SER A CA 1
ATOM 678 C C . SER A 1 84 ? -13.903 -4.491 15.634 1.00 91.38 84 SER A C 1
ATOM 680 O O . SER A 1 84 ? -14.112 -4.807 16.802 1.00 91.38 84 SER A O 1
ATOM 682 N N . VAL A 1 85 ? -13.932 -3.229 15.207 1.00 89.94 85 VAL A N 1
ATOM 683 C CA . VAL A 1 85 ? -14.051 -2.065 16.098 1.00 89.94 85 VAL A CA 1
ATOM 684 C C . VAL A 1 85 ? -15.327 -1.289 15.805 1.00 89.94 85 VAL A C 1
ATOM 686 O O . VAL A 1 85 ? -16.071 -0.980 16.732 1.00 89.94 85 VAL A O 1
ATOM 689 N N . GLY A 1 86 ? -15.595 -1.005 14.531 1.00 89.25 86 GLY A N 1
ATOM 690 C CA . GLY A 1 86 ? -16.774 -0.263 14.100 1.00 89.25 86 GLY A CA 1
ATOM 691 C C . GLY A 1 86 ? -16.554 0.491 12.793 1.00 89.25 86 GLY A C 1
ATOM 692 O O . GLY A 1 86 ? -15.431 0.619 12.309 1.00 89.25 86 GLY A O 1
ATOM 693 N N . GLU A 1 87 ? -17.653 0.990 12.235 1.00 89.94 87 GLU A N 1
ATOM 694 C CA . GLU A 1 87 ? -17.711 1.667 10.932 1.00 89.94 87 GLU A CA 1
ATOM 695 C C . GLU A 1 87 ? -17.246 3.127 10.981 1.00 89.94 87 GLU A C 1
ATOM 697 O O . GLU A 1 87 ? -17.041 3.734 9.936 1.00 89.94 87 GLU A O 1
ATOM 702 N N . THR A 1 88 ? -17.041 3.697 12.170 1.00 90.62 88 THR A N 1
ATOM 703 C CA . THR A 1 88 ? -16.607 5.087 12.340 1.00 90.62 88 THR A CA 1
ATOM 704 C C . THR A 1 88 ? -15.239 5.202 13.009 1.00 90.62 88 THR A C 1
ATOM 706 O O . THR A 1 88 ? -14.792 4.307 13.734 1.00 90.62 88 THR A O 1
ATOM 709 N N . SER A 1 89 ? -14.556 6.321 12.767 1.00 88.06 89 SER A N 1
ATOM 710 C CA . SER A 1 89 ? -13.313 6.690 13.448 1.00 88.06 89 SER A CA 1
ATOM 711 C C . SER A 1 89 ? -13.345 8.150 13.874 1.00 88.06 89 SER A C 1
ATOM 713 O O . SER A 1 89 ? -13.711 9.015 13.081 1.00 88.06 89 SER A O 1
ATOM 715 N N . ASP A 1 90 ? -12.921 8.417 15.105 1.00 88.62 90 ASP A N 1
ATOM 716 C CA . ASP A 1 90 ? -12.701 9.773 15.599 1.00 88.62 90 ASP A CA 1
ATOM 717 C C . ASP A 1 90 ? -11.256 10.188 15.309 1.00 88.62 90 ASP A C 1
ATOM 719 O O . ASP A 1 90 ? -10.321 9.454 15.631 1.00 88.62 90 ASP A O 1
ATOM 723 N N . ILE A 1 91 ? -11.075 11.356 14.699 1.00 87.81 91 ILE A N 1
ATOM 724 C CA . ILE A 1 91 ? -9.776 11.892 14.273 1.00 87.81 91 ILE A CA 1
ATOM 725 C C . ILE A 1 91 ? -9.636 13.363 14.674 1.00 87.81 91 ILE A C 1
ATOM 727 O O . ILE A 1 91 ? -10.636 14.057 14.900 1.00 87.81 91 ILE A O 1
ATOM 731 N N . GLN A 1 92 ? -8.399 13.859 14.756 1.00 89.06 92 GLN A N 1
ATOM 732 C CA . GLN A 1 92 ? -8.117 15.270 15.029 1.00 89.06 92 GLN A CA 1
ATOM 733 C C . GLN A 1 92 ? -7.366 15.913 13.874 1.00 89.06 92 GLN A C 1
ATOM 735 O O . GLN A 1 92 ? -6.215 15.594 13.609 1.00 89.06 92 GLN A O 1
ATOM 740 N N . ILE A 1 93 ? -8.000 16.879 13.210 1.00 89.44 93 ILE A N 1
ATOM 741 C CA . ILE A 1 93 ? -7.417 17.490 12.014 1.00 89.44 93 ILE A CA 1
ATOM 742 C C . ILE A 1 93 ? -7.071 18.958 12.267 1.00 89.44 93 ILE A C 1
ATOM 744 O O . ILE A 1 93 ? -7.950 19.737 12.663 1.00 89.44 93 ILE A O 1
ATOM 748 N N . PRO A 1 94 ? -5.816 19.382 12.016 1.00 91.31 94 PRO A N 1
ATOM 749 C CA . PRO A 1 94 ? -5.429 20.780 12.147 1.00 91.31 94 PRO A CA 1
ATOM 750 C C . PRO A 1 94 ? -6.099 21.625 11.062 1.00 91.31 94 PRO A C 1
ATOM 752 O O . PRO A 1 94 ? -6.176 21.222 9.899 1.00 91.31 94 PRO A O 1
ATOM 755 N N . CYS A 1 95 ? -6.568 22.819 11.415 1.00 93.38 95 CYS A N 1
ATOM 756 C CA . CYS A 1 95 ? -7.042 23.795 10.437 1.00 93.38 95 CYS A CA 1
ATOM 757 C C . CYS A 1 95 ? -5.881 24.300 9.565 1.00 93.38 95 CYS A C 1
ATOM 759 O O . CYS A 1 95 ? -4.818 24.622 10.088 1.00 93.38 95 CYS A O 1
ATOM 761 N N . SER A 1 96 ? -6.099 24.442 8.256 1.00 92.19 96 SER A N 1
ATOM 762 C CA . SER A 1 96 ? -5.113 24.980 7.306 1.00 92.19 96 SER A CA 1
ATOM 763 C C . SER A 1 96 ? -4.702 26.432 7.585 1.00 92.19 96 SER A C 1
ATOM 765 O O . SER A 1 96 ? -3.618 26.837 7.188 1.00 92.19 96 SER A O 1
ATOM 767 N N . ASN A 1 97 ? -5.554 27.217 8.254 1.00 94.50 97 ASN A N 1
ATOM 768 C CA . ASN A 1 97 ? -5.320 28.646 8.481 1.00 94.50 97 ASN A CA 1
ATOM 769 C C . ASN A 1 97 ? -4.774 28.980 9.881 1.00 94.50 97 ASN A C 1
ATOM 771 O O . ASN A 1 97 ? -4.001 29.919 10.032 1.00 94.50 97 ASN A O 1
ATOM 775 N N . CYS A 1 98 ? -5.209 28.269 10.926 1.00 93.75 98 CYS A N 1
ATOM 776 C CA . CYS A 1 98 ? -4.839 28.596 12.312 1.00 93.75 98 CYS A CA 1
ATOM 777 C C . CYS A 1 98 ? -4.281 27.421 13.119 1.00 93.75 98 CYS A C 1
ATOM 779 O O . CYS A 1 98 ? -4.146 27.560 14.335 1.00 93.75 98 CYS A O 1
ATOM 781 N N . GLU A 1 99 ? -4.032 26.278 12.468 1.00 93.75 99 GLU A N 1
ATOM 782 C CA . GLU A 1 99 ? -3.443 25.048 13.033 1.00 93.75 99 GLU A CA 1
ATOM 783 C C . GLU A 1 99 ? -4.221 24.407 14.197 1.00 93.75 99 GLU A C 1
ATOM 785 O O . GLU A 1 99 ? -3.853 23.350 14.698 1.00 93.75 99 GLU A O 1
ATOM 790 N N . GLU A 1 100 ? -5.349 24.991 14.603 1.00 94.88 100 GLU A N 1
ATOM 791 C CA . GLU A 1 100 ? -6.201 24.455 15.660 1.00 94.88 100 GLU A CA 1
ATOM 792 C C . GLU A 1 100 ? -6.729 23.063 15.289 1.00 94.88 100 GLU A C 1
ATOM 794 O O . GLU A 1 100 ? -7.264 22.874 14.193 1.00 94.88 100 GLU A O 1
ATOM 799 N N . LEU A 1 101 ? -6.634 22.111 16.220 1.00 93.56 101 LEU A N 1
ATOM 800 C CA . LEU A 1 101 ? -7.123 20.744 16.040 1.00 93.56 101 LEU A CA 1
ATOM 801 C C . LEU A 1 101 ? -8.651 20.679 16.146 1.00 93.56 101 LEU A C 1
ATOM 803 O O . LEU A 1 101 ? -9.249 21.110 17.139 1.00 93.56 101 LEU A O 1
ATOM 807 N N . ASN A 1 102 ? -9.294 20.107 15.133 1.00 93.25 102 ASN A N 1
ATOM 808 C CA . ASN A 1 102 ? -10.741 19.939 15.056 1.00 93.25 102 ASN A CA 1
ATOM 809 C C . ASN A 1 102 ? -11.087 18.450 15.196 1.00 93.25 102 ASN A C 1
ATOM 811 O O . ASN A 1 102 ? -10.640 17.663 14.361 1.00 93.25 102 ASN A O 1
ATOM 815 N N . PRO A 1 103 ? -11.844 18.055 16.238 1.00 92.88 103 PRO A N 1
ATOM 816 C CA . PRO A 1 103 ? -12.307 16.682 16.382 1.00 92.88 103 PRO A CA 1
ATOM 817 C C . PRO A 1 103 ? -13.420 16.406 15.370 1.00 92.88 103 PRO A C 1
ATOM 819 O O . PRO A 1 103 ? -14.382 17.173 15.283 1.00 92.88 103 PRO A O 1
ATOM 822 N N . LEU A 1 104 ? -13.282 15.324 14.612 1.00 91.56 104 LEU A N 1
ATOM 823 C CA . LEU A 1 104 ? -14.229 14.909 13.582 1.00 91.56 104 LEU A CA 1
ATOM 824 C C . LEU A 1 104 ? -14.449 13.402 13.673 1.00 91.56 104 LEU A C 1
ATOM 826 O O . LEU A 1 104 ? -13.517 12.658 13.964 1.00 91.56 104 LEU A O 1
ATOM 830 N N . THR A 1 105 ? -15.670 12.963 13.387 1.00 91.62 105 THR A N 1
ATOM 831 C CA . THR A 1 105 ? -16.003 11.544 13.237 1.00 91.62 105 THR A CA 1
ATOM 832 C C . THR A 1 105 ? -16.206 11.263 11.755 1.00 91.62 105 THR A C 1
ATOM 834 O O . THR A 1 105 ? -17.024 11.922 11.110 1.00 91.62 105 THR A O 1
ATOM 837 N N . ILE A 1 106 ? -15.457 10.306 11.215 1.00 90.31 106 ILE A N 1
ATOM 838 C CA . ILE A 1 106 ? -15.547 9.881 9.815 1.00 90.31 106 ILE A CA 1
ATOM 839 C C . ILE A 1 106 ? -16.151 8.483 9.708 1.00 90.31 106 ILE A C 1
ATOM 841 O O . ILE A 1 106 ? -15.971 7.652 10.598 1.00 90.31 106 ILE A O 1
ATOM 845 N N . GLU A 1 107 ? -16.845 8.222 8.605 1.00 91.25 107 GLU A N 1
ATOM 846 C CA . GLU A 1 107 ? -17.411 6.911 8.273 1.00 91.25 107 GLU A CA 1
ATOM 847 C C . GLU A 1 107 ? -16.446 6.154 7.355 1.00 91.25 107 GLU A C 1
ATOM 849 O O . GLU A 1 107 ? -16.252 6.514 6.197 1.00 91.25 107 GLU A O 1
ATOM 854 N N . LEU A 1 108 ? -15.841 5.079 7.851 1.00 88.44 108 LEU A N 1
ATOM 855 C CA . LEU A 1 108 ? -14.837 4.298 7.126 1.00 88.44 108 LEU A CA 1
ATOM 856 C C . LEU A 1 108 ? -15.403 3.603 5.876 1.00 88.44 108 LEU A C 1
ATOM 858 O O . LEU A 1 108 ? -14.642 3.234 4.985 1.00 88.44 108 LEU A O 1
ATOM 862 N N . GLU A 1 109 ? -16.726 3.444 5.781 1.00 86.62 109 GLU A N 1
ATOM 863 C CA . GLU A 1 109 ? -17.392 2.915 4.583 1.00 86.62 109 GLU A CA 1
ATOM 864 C C . GLU A 1 109 ? -17.386 3.899 3.402 1.00 86.62 109 GLU A C 1
ATOM 866 O O . GLU A 1 109 ? -17.450 3.466 2.254 1.00 86.62 109 GLU A O 1
ATOM 871 N N . ASN A 1 110 ? -17.246 5.204 3.663 1.00 87.38 110 ASN A N 1
ATOM 872 C CA . ASN A 1 110 ? -17.200 6.240 2.624 1.00 87.38 110 ASN A CA 1
ATOM 873 C C . ASN A 1 110 ? -15.784 6.461 2.062 1.00 87.38 110 ASN A C 1
ATOM 87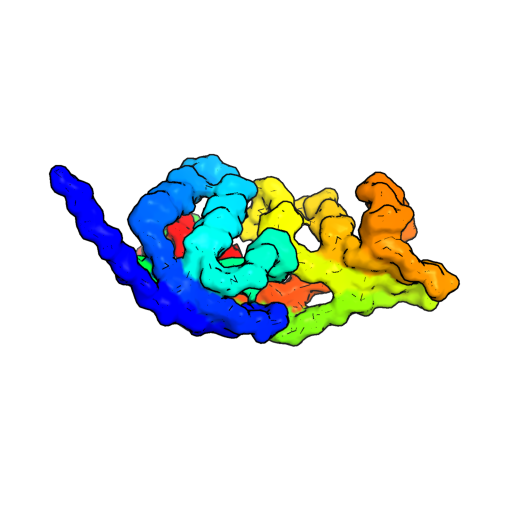5 O O . ASN A 1 110 ? -15.564 7.394 1.286 1.00 87.38 110 ASN A O 1
ATOM 879 N N . VAL A 1 111 ? -14.812 5.626 2.445 1.00 87.56 111 VAL A N 1
ATOM 880 C CA . VAL A 1 111 ? -13.479 5.625 1.836 1.00 87.56 111 VAL A CA 1
ATOM 881 C C . VAL A 1 111 ? -13.587 5.101 0.406 1.00 87.56 111 VAL A C 1
ATOM 883 O O . VAL A 1 111 ? -14.079 3.999 0.162 1.00 87.56 111 VAL A O 1
ATOM 886 N N . ASN A 1 112 ? -13.100 5.890 -0.547 1.00 86.50 112 ASN A N 1
ATOM 887 C CA . ASN A 1 112 ? -13.164 5.583 -1.970 1.00 86.50 112 ASN A CA 1
ATOM 888 C C . ASN A 1 112 ? -11.779 5.250 -2.521 1.00 86.50 112 ASN A C 1
ATOM 890 O O . ASN A 1 112 ? -10.760 5.665 -1.978 1.00 86.50 112 ASN A O 1
ATOM 894 N N . LEU A 1 113 ? -11.744 4.525 -3.636 1.00 86.38 113 LEU A N 1
ATOM 895 C CA . LEU A 1 113 ? -10.519 4.331 -4.403 1.00 86.38 113 LEU A CA 1
ATOM 896 C C . LEU A 1 113 ? -10.388 5.470 -5.421 1.00 86.38 113 LEU A C 1
ATOM 898 O O . LEU A 1 113 ? -11.213 5.581 -6.330 1.00 86.38 113 LEU A O 1
ATOM 902 N N . ALA A 1 114 ? -9.357 6.297 -5.285 1.00 84.62 114 ALA A N 1
ATOM 903 C CA . ALA A 1 114 ? -8.917 7.185 -6.354 1.00 84.62 114 ALA A CA 1
ATOM 904 C C . ALA A 1 114 ? -8.077 6.399 -7.372 1.00 84.62 114 ALA A C 1
ATOM 906 O O . ALA A 1 114 ? -7.455 5.396 -7.021 1.00 84.62 114 ALA A O 1
ATOM 907 N N . ASN A 1 115 ? -8.057 6.866 -8.624 1.00 81.56 115 ASN A N 1
ATOM 908 C CA . ASN A 1 115 ? -7.358 6.220 -9.743 1.00 81.56 115 ASN A CA 1
ATOM 909 C C . ASN A 1 115 ? -7.798 4.757 -9.942 1.00 81.56 115 ASN A C 1
ATOM 911 O O . ASN A 1 115 ? -7.011 3.818 -9.878 1.00 81.56 115 ASN A O 1
ATOM 915 N N . VAL A 1 116 ? -9.106 4.560 -10.147 1.00 73.19 116 VAL A N 1
ATOM 916 C CA . VAL A 1 116 ? -9.706 3.226 -10.349 1.00 73.19 116 VAL A CA 1
ATOM 917 C C . VAL A 1 116 ? -9.183 2.548 -11.619 1.00 73.19 116 VAL A C 1
ATOM 919 O O . VAL A 1 116 ? -9.124 1.318 -11.687 1.00 73.19 116 VAL A O 1
ATOM 922 N N . GLU A 1 117 ? -8.816 3.340 -12.626 1.00 77.19 117 GLU A N 1
ATOM 923 C CA . GLU A 1 117 ? -8.138 2.856 -13.823 1.00 77.19 117 GLU A CA 1
ATOM 924 C C . GLU A 1 117 ? -6.659 2.648 -13.506 1.00 77.19 117 GLU A C 1
ATOM 926 O O . GLU A 1 117 ? -5.948 3.594 -13.177 1.00 77.19 117 GLU A O 1
ATOM 931 N N . LEU A 1 118 ? -6.210 1.394 -13.577 1.00 77.19 118 LEU A N 1
ATOM 932 C CA . LEU A 1 118 ? -4.817 1.062 -13.312 1.00 77.19 118 LEU A CA 1
ATOM 933 C C . LEU A 1 118 ? -3.937 1.656 -14.417 1.00 77.19 118 LEU A C 1
ATOM 935 O O . LEU A 1 118 ? -4.229 1.415 -15.596 1.00 77.19 118 LEU A O 1
ATOM 939 N N . PRO A 1 119 ? -2.864 2.391 -14.072 1.00 79.88 119 PRO A N 1
ATOM 940 C CA . PRO A 1 119 ? -1.918 2.861 -15.068 1.00 79.88 119 PRO A CA 1
ATOM 941 C C . PRO A 1 119 ? -1.286 1.665 -15.782 1.00 79.88 119 PRO A C 1
ATOM 943 O O . PRO A 1 119 ? -1.137 0.578 -15.214 1.00 79.88 119 PRO A O 1
ATOM 946 N N . ASN A 1 120 ? -0.911 1.855 -17.047 1.00 85.00 120 ASN A N 1
ATOM 947 C CA . ASN A 1 120 ? -0.239 0.801 -17.792 1.00 85.00 120 ASN A CA 1
ATOM 948 C C . ASN A 1 120 ? 1.104 0.481 -17.123 1.00 85.00 120 ASN A C 1
ATOM 950 O O . ASN A 1 120 ? 1.976 1.339 -17.043 1.00 85.00 120 ASN A O 1
ATOM 954 N N . SER A 1 121 ? 1.272 -0.761 -16.677 1.00 90.12 121 SER A N 1
ATOM 955 C CA . SER A 1 121 ? 2.527 -1.258 -16.113 1.00 90.12 121 SER A CA 1
ATOM 956 C C . SER A 1 121 ? 3.669 -1.286 -17.124 1.00 90.12 121 SER A C 1
ATOM 958 O O . SER A 1 121 ? 4.825 -1.282 -16.722 1.00 90.12 121 SER A O 1
ATOM 960 N N . GLU A 1 122 ? 3.378 -1.329 -18.424 1.00 93.81 122 GLU A N 1
ATOM 961 C CA . GLU A 1 122 ? 4.391 -1.315 -19.477 1.00 93.81 122 GLU A CA 1
ATOM 962 C C . GLU A 1 122 ? 4.715 0.124 -19.906 1.00 93.81 122 GLU A C 1
ATOM 964 O O . GLU A 1 122 ? 3.961 0.769 -20.642 1.00 93.81 122 GLU A O 1
ATOM 969 N N . ILE A 1 123 ? 5.863 0.633 -19.458 1.00 94.50 123 ILE A N 1
ATOM 970 C CA . ILE A 1 123 ? 6.315 1.994 -19.738 1.00 94.50 123 ILE A CA 1
ATOM 971 C C . ILE A 1 123 ? 7.331 1.973 -20.876 1.00 94.50 123 ILE A C 1
ATOM 973 O O . ILE A 1 123 ? 8.506 1.639 -20.704 1.00 94.50 123 ILE A O 1
ATOM 977 N N . LYS A 1 124 ? 6.885 2.383 -22.065 1.00 94.06 124 LYS A N 1
ATOM 978 C CA . LYS A 1 124 ? 7.772 2.571 -23.215 1.00 94.06 124 LYS A CA 1
ATOM 979 C C . LYS A 1 124 ? 8.576 3.868 -23.076 1.00 94.06 124 LYS A C 1
ATOM 981 O O . LYS A 1 124 ? 8.047 4.977 -23.227 1.00 94.06 124 LYS A O 1
ATOM 986 N N . LEU A 1 125 ? 9.875 3.731 -22.818 1.00 93.06 125 LEU A N 1
ATOM 987 C CA . LEU A 1 125 ? 10.785 4.867 -22.657 1.00 93.06 125 LEU A CA 1
ATOM 988 C C . LEU A 1 125 ? 11.323 5.337 -24.009 1.00 93.06 125 LEU A C 1
ATOM 990 O O . LEU A 1 125 ? 11.194 6.523 -24.327 1.00 93.06 125 LEU A O 1
ATOM 994 N N . ARG A 1 126 ? 11.814 4.392 -24.824 1.00 92.69 126 ARG A N 1
ATOM 995 C CA . ARG A 1 126 ? 12.356 4.593 -26.183 1.00 92.69 126 ARG A CA 1
ATOM 996 C C . ARG A 1 126 ? 11.781 3.572 -27.166 1.00 92.69 126 ARG A C 1
ATOM 998 O O . ARG A 1 126 ? 10.901 2.789 -26.823 1.00 92.69 126 ARG A O 1
ATOM 1005 N N . GLU A 1 127 ? 12.258 3.586 -28.410 1.00 89.81 127 GLU A N 1
ATOM 1006 C CA . GLU A 1 127 ? 11.912 2.550 -29.391 1.00 89.81 127 GLU A CA 1
ATOM 1007 C C . GLU A 1 127 ? 12.389 1.159 -28.962 1.00 89.81 127 GLU A C 1
ATOM 1009 O O . GLU A 1 127 ? 11.667 0.192 -29.184 1.00 89.81 127 GLU A O 1
ATOM 1014 N N . ASP A 1 128 ? 13.554 1.082 -28.318 1.00 92.38 128 ASP A N 1
ATOM 1015 C CA . ASP A 1 128 ? 14.249 -0.150 -27.951 1.00 92.38 128 ASP A CA 1
ATOM 1016 C C . ASP A 1 128 ? 14.258 -0.448 -26.446 1.00 92.38 128 ASP A C 1
ATOM 1018 O O . ASP A 1 128 ? 14.801 -1.479 -26.065 1.00 92.38 128 ASP A O 1
ATOM 1022 N N . ILE A 1 129 ? 13.677 0.422 -25.606 1.00 94.62 129 ILE A N 1
ATOM 1023 C CA . ILE A 1 129 ? 13.625 0.264 -24.143 1.00 94.62 129 ILE A CA 1
ATOM 1024 C C . ILE A 1 129 ? 12.182 0.339 -23.647 1.00 94.62 129 ILE A C 1
ATOM 1026 O O . ILE A 1 129 ? 11.503 1.364 -23.807 1.00 94.62 129 ILE A O 1
ATOM 1030 N N . VAL A 1 130 ? 11.761 -0.719 -22.960 1.00 95.69 130 VAL A N 1
ATOM 1031 C CA . VAL A 1 130 ? 10.493 -0.809 -22.232 1.00 95.69 130 VAL A CA 1
ATOM 1032 C C . VAL A 1 130 ? 10.779 -1.251 -20.801 1.00 95.69 130 VAL A C 1
ATOM 1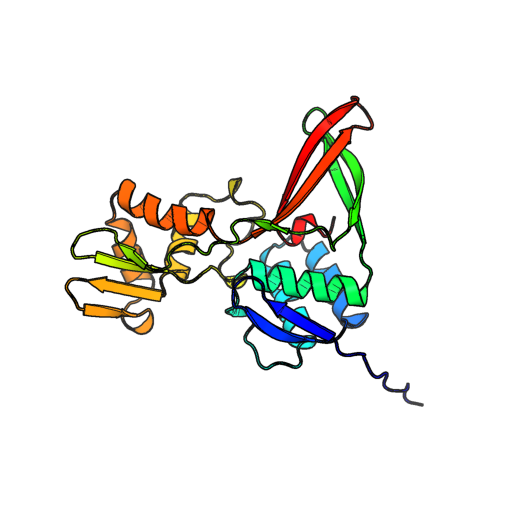034 O O . VAL A 1 130 ? 11.555 -2.176 -20.580 1.00 95.69 130 VAL A O 1
ATOM 1037 N N . VAL A 1 131 ? 10.164 -0.590 -19.825 1.00 95.69 131 VAL A N 1
ATOM 1038 C CA . VAL A 1 131 ? 10.268 -0.950 -18.406 1.00 95.69 131 VAL A CA 1
ATOM 1039 C C . VAL A 1 131 ? 8.896 -1.380 -17.915 1.00 95.69 131 VAL A C 1
ATOM 1041 O O . VAL A 1 131 ? 7.931 -0.632 -18.052 1.00 95.69 131 VAL A O 1
ATOM 1044 N N . ASN A 1 132 ? 8.806 -2.568 -17.324 1.00 94.75 132 ASN A N 1
ATOM 1045 C CA . ASN A 1 132 ? 7.571 -3.073 -16.742 1.00 94.75 132 ASN A CA 1
ATOM 1046 C C . ASN A 1 132 ? 7.588 -2.839 -15.232 1.00 94.75 132 ASN A C 1
ATOM 1048 O O . ASN A 1 132 ? 8.456 -3.354 -14.522 1.00 94.75 132 ASN A O 1
ATOM 1052 N N . LEU A 1 133 ? 6.607 -2.096 -14.731 1.00 92.50 133 LEU A N 1
ATOM 1053 C CA . LEU A 1 133 ? 6.458 -1.753 -13.324 1.00 92.50 133 LEU A CA 1
ATOM 1054 C C . LEU A 1 133 ? 5.326 -2.554 -12.673 1.00 92.50 133 LEU A C 1
ATOM 1056 O O . LEU A 1 133 ? 4.212 -2.632 -13.194 1.00 92.50 133 LEU A O 1
ATOM 1060 N N . GLN A 1 134 ? 5.596 -3.108 -11.498 1.00 89.88 134 GLN A N 1
ATOM 1061 C CA . GLN A 1 134 ? 4.564 -3.574 -10.576 1.00 89.88 134 GLN A CA 1
ATOM 1062 C C . GLN A 1 134 ? 4.160 -2.439 -9.632 1.00 89.88 134 GLN A C 1
ATOM 1064 O O . GLN A 1 134 ? 4.947 -1.530 -9.370 1.00 89.88 134 GLN A O 1
ATOM 1069 N N . HIS A 1 135 ? 2.938 -2.484 -9.105 1.00 88.00 135 HIS A N 1
ATOM 1070 C CA . HIS A 1 135 ? 2.531 -1.519 -8.090 1.00 88.00 135 HIS A CA 1
ATOM 1071 C C . HIS A 1 135 ? 3.363 -1.685 -6.813 1.00 88.00 135 HIS A C 1
ATOM 1073 O O . HIS A 1 135 ? 3.677 -2.818 -6.437 1.00 88.00 135 HIS A O 1
ATOM 1079 N N . PRO A 1 136 ? 3.684 -0.577 -6.127 1.00 86.19 136 PRO A N 1
ATOM 1080 C CA . PRO A 1 136 ? 4.393 -0.634 -4.861 1.00 86.19 136 PRO A CA 1
ATOM 1081 C C . PRO A 1 136 ? 3.572 -1.406 -3.828 1.00 86.19 136 PRO A C 1
ATOM 1083 O O . PRO A 1 136 ? 2.344 -1.263 -3.744 1.00 86.19 136 PRO A O 1
ATOM 1086 N N . SER A 1 137 ? 4.267 -2.194 -3.020 1.00 86.88 137 SER A N 1
ATOM 1087 C CA . SER A 1 137 ? 3.725 -2.815 -1.820 1.00 86.88 137 SER A CA 1
ATOM 1088 C C . SER A 1 137 ? 4.008 -1.960 -0.588 1.00 86.88 137 SER A C 1
ATOM 1090 O O . SER A 1 137 ? 4.838 -1.049 -0.607 1.00 86.88 137 SER A O 1
ATOM 1092 N N . LEU A 1 138 ? 3.366 -2.284 0.536 1.00 83.19 138 LEU A N 1
ATOM 1093 C CA . LEU A 1 138 ? 3.602 -1.564 1.792 1.00 83.19 138 LEU A CA 1
ATOM 1094 C C . LEU A 1 138 ? 5.053 -1.704 2.309 1.00 83.19 138 LEU A C 1
ATOM 1096 O O . LEU A 1 138 ? 5.497 -0.887 3.114 1.00 83.19 138 LEU A O 1
ATOM 1100 N N . LYS A 1 139 ? 5.807 -2.709 1.837 1.00 80.38 139 LYS A N 1
ATOM 1101 C CA . LYS A 1 139 ? 7.240 -2.868 2.141 1.00 80.38 139 LYS A CA 1
ATOM 1102 C C . LYS A 1 139 ? 8.138 -1.925 1.349 1.00 80.38 139 LYS A C 1
ATOM 1104 O O . LYS A 1 139 ? 9.248 -1.648 1.792 1.00 80.38 139 LYS A O 1
ATOM 1109 N N . ASP A 1 140 ? 7.668 -1.468 0.193 1.00 77.50 140 ASP A N 1
ATOM 1110 C CA . ASP A 1 140 ? 8.434 -0.598 -0.697 1.00 77.50 140 ASP A CA 1
ATOM 1111 C C . ASP A 1 140 ? 8.348 0.874 -0.274 1.00 77.50 140 ASP A C 1
ATOM 1113 O O . ASP A 1 140 ? 9.089 1.700 -0.801 1.00 77.50 140 ASP A O 1
ATOM 1117 N N . VAL A 1 141 ? 7.467 1.199 0.682 1.00 75.12 141 VAL A N 1
ATOM 1118 C CA . VAL A 1 141 ? 7.322 2.545 1.246 1.00 75.12 141 VAL A CA 1
ATOM 1119 C C . VAL A 1 141 ? 8.560 2.883 2.091 1.00 75.12 141 VAL A C 1
ATOM 1121 O O . VAL A 1 141 ? 8.829 2.191 3.083 1.00 75.12 141 VAL A O 1
ATOM 1124 N N . PRO A 1 142 ? 9.322 3.936 1.740 1.00 66.19 142 PRO A N 1
ATOM 1125 C CA . PRO A 1 142 ? 10.511 4.324 2.492 1.00 66.19 142 PRO A CA 1
ATOM 1126 C C . PRO A 1 142 ? 10.197 4.767 3.931 1.00 66.19 142 PRO A C 1
ATOM 1128 O O . PRO A 1 142 ? 9.086 5.183 4.262 1.00 66.19 142 PRO A O 1
ATOM 1131 N N . VAL A 1 143 ? 11.205 4.683 4.806 1.00 59.94 143 VAL A N 1
ATOM 1132 C CA . VAL A 1 143 ? 11.096 5.092 6.218 1.00 59.94 143 VAL A CA 1
ATOM 1133 C C . VAL A 1 143 ? 10.761 6.580 6.314 1.00 59.94 143 VAL A C 1
ATOM 1135 O O . VAL A 1 143 ? 11.463 7.406 5.739 1.00 59.94 143 VAL A O 1
ATOM 1138 N N . GLY A 1 144 ? 9.754 6.928 7.118 1.00 52.03 144 GLY A N 1
ATOM 1139 C CA . GLY A 1 144 ? 9.457 8.321 7.469 1.00 52.03 144 GLY A CA 1
ATOM 1140 C C . GLY A 1 144 ? 8.667 9.094 6.414 1.00 52.03 144 GLY A C 1
ATOM 1141 O O . GLY A 1 144 ? 8.522 10.305 6.552 1.00 52.03 144 GLY A O 1
ATOM 1142 N N . ILE A 1 145 ? 8.146 8.413 5.390 1.00 56.41 145 ILE A N 1
ATOM 1143 C CA . ILE A 1 145 ? 7.258 9.010 4.392 1.00 56.41 145 ILE A CA 1
ATOM 1144 C C . ILE A 1 145 ? 5.818 8.712 4.783 1.00 56.41 145 ILE A C 1
ATOM 1146 O O . ILE A 1 145 ? 5.373 7.566 4.741 1.00 56.41 145 ILE A O 1
ATOM 1150 N N . THR A 1 146 ? 5.093 9.758 5.160 1.00 49.91 146 THR A N 1
ATOM 1151 C CA . THR A 1 146 ? 3.669 9.682 5.505 1.00 49.91 146 THR A CA 1
ATOM 1152 C C . THR A 1 146 ? 2.788 10.263 4.399 1.00 49.91 146 THR A C 1
ATOM 1154 O O . THR A 1 146 ? 1.627 9.878 4.289 1.00 49.91 146 THR A O 1
ATOM 1157 N N . LYS A 1 147 ? 3.341 11.119 3.523 1.00 57.81 147 LYS A N 1
ATOM 1158 C CA . LYS A 1 147 ? 2.655 11.706 2.360 1.00 57.81 147 LYS A CA 1
ATOM 1159 C C . LYS A 1 147 ? 3.541 11.706 1.117 1.00 57.81 147 LYS A C 1
ATOM 1161 O O . LYS A 1 147 ? 4.761 11.798 1.211 1.00 57.81 147 LYS A O 1
ATOM 1166 N N . GLN A 1 148 ? 2.919 11.671 -0.065 1.00 58.16 148 GLN A N 1
ATOM 1167 C CA . GLN A 1 148 ? 3.632 11.792 -1.348 1.00 58.16 148 GLN A CA 1
ATOM 1168 C C . GLN A 1 148 ? 4.445 13.094 -1.452 1.00 58.16 148 GLN A C 1
ATOM 1170 O O . GLN A 1 148 ? 5.511 13.100 -2.056 1.00 58.16 148 GLN A O 1
ATOM 1175 N N . GLU A 1 149 ? 3.969 14.181 -0.841 1.00 61.00 149 GLU A N 1
ATOM 1176 C CA . GLU A 1 149 ? 4.621 15.499 -0.860 1.00 61.00 149 GLU A CA 1
ATOM 1177 C C . GLU A 1 149 ? 5.940 15.539 -0.069 1.00 61.00 149 GLU A C 1
ATOM 1179 O O . GLU A 1 149 ? 6.788 16.389 -0.334 1.00 61.00 149 GLU A O 1
ATOM 1184 N N . ASP A 1 150 ? 6.133 14.600 0.861 1.00 66.12 150 ASP A N 1
ATOM 1185 C CA . ASP A 1 150 ? 7.345 14.490 1.678 1.00 66.12 150 ASP A CA 1
ATOM 1186 C C . ASP A 1 150 ? 8.442 13.650 0.998 1.00 66.12 150 ASP A C 1
ATOM 1188 O O . ASP A 1 150 ? 9.571 13.586 1.496 1.00 66.12 150 ASP A O 1
ATOM 1192 N N . MET A 1 151 ? 8.137 13.003 -0.138 1.00 69.38 151 MET A N 1
ATOM 1193 C CA . MET A 1 151 ? 9.095 12.159 -0.855 1.00 69.38 151 MET A CA 1
ATOM 1194 C C . MET A 1 151 ? 10.210 12.995 -1.481 1.00 69.38 151 MET A C 1
ATOM 1196 O O . MET A 1 151 ? 9.974 13.864 -2.325 1.00 69.38 151 MET A O 1
ATOM 1200 N N . LYS A 1 152 ? 11.459 12.686 -1.124 1.00 80.75 152 LYS A N 1
ATOM 1201 C CA . LYS A 1 152 ? 12.625 13.255 -1.805 1.00 80.75 152 LYS A CA 1
ATOM 1202 C C . LYS A 1 152 ? 12.849 12.540 -3.132 1.00 80.75 152 LYS A C 1
ATOM 1204 O O . LYS A 1 152 ? 12.369 11.434 -3.361 1.00 80.75 152 LYS A O 1
ATOM 1209 N N . VAL A 1 153 ? 13.648 13.159 -3.998 1.00 79.38 153 VAL A N 1
ATOM 1210 C CA . VAL A 1 153 ? 14.012 12.573 -5.298 1.00 79.38 153 VAL A CA 1
ATOM 1211 C C . VAL A 1 153 ? 14.615 11.173 -5.134 1.00 79.38 153 VAL A C 1
ATOM 1213 O O . VAL A 1 153 ? 14.210 10.260 -5.848 1.00 79.38 153 VAL A O 1
ATOM 1216 N N . ASP A 1 154 ? 15.503 10.982 -4.154 1.00 81.88 154 ASP A N 1
ATOM 1217 C CA . ASP A 1 154 ? 16.125 9.680 -3.871 1.00 81.88 154 ASP A CA 1
ATOM 1218 C C . ASP A 1 154 ? 15.101 8.621 -3.421 1.00 81.88 154 ASP A C 1
ATOM 1220 O O . ASP A 1 154 ? 15.218 7.450 -3.783 1.00 81.88 154 ASP A O 1
ATOM 1224 N N . ASP A 1 155 ? 14.062 9.029 -2.683 1.00 83.06 155 ASP A N 1
ATOM 1225 C CA . ASP A 1 155 ? 12.990 8.139 -2.225 1.00 83.06 155 ASP A CA 1
ATOM 1226 C C . ASP A 1 155 ? 12.137 7.656 -3.402 1.00 83.06 155 ASP A C 1
ATOM 1228 O O . ASP A 1 155 ? 11.855 6.463 -3.532 1.00 83.06 155 ASP A O 1
ATOM 1232 N N . ILE A 1 156 ? 11.784 8.577 -4.305 1.00 82.38 156 ILE A N 1
ATOM 1233 C CA . ILE A 1 156 ? 11.067 8.272 -5.550 1.00 82.38 156 ILE A CA 1
ATOM 1234 C C . ILE A 1 156 ? 11.897 7.309 -6.403 1.00 82.38 156 ILE A C 1
ATOM 1236 O O . ILE A 1 156 ? 11.367 6.340 -6.948 1.00 82.38 156 ILE A O 1
ATOM 1240 N N . PHE A 1 157 ? 13.206 7.545 -6.490 1.00 86.31 157 PHE A N 1
ATOM 1241 C CA . PHE A 1 157 ? 14.126 6.698 -7.242 1.00 86.31 157 PHE A CA 1
ATOM 1242 C C . PHE A 1 157 ? 14.184 5.274 -6.682 1.00 86.31 157 PHE A C 1
ATOM 1244 O O . PHE A 1 157 ? 14.028 4.304 -7.428 1.00 86.31 157 PHE A O 1
ATOM 1251 N N . GLY A 1 158 ? 14.333 5.141 -5.362 1.00 87.19 158 GLY A N 1
ATOM 1252 C CA . GLY A 1 158 ? 14.302 3.848 -4.679 1.00 87.19 158 GLY A CA 1
ATOM 1253 C C . GLY A 1 158 ? 12.971 3.118 -4.870 1.00 87.19 158 GLY A C 1
ATOM 1254 O O . GLY A 1 158 ? 12.959 1.911 -5.116 1.00 87.19 158 GLY A O 1
ATOM 1255 N N . MET A 1 159 ? 11.856 3.847 -4.829 1.00 86.31 159 MET A N 1
ATOM 1256 C CA . MET A 1 159 ? 10.523 3.283 -5.020 1.00 86.31 159 MET A CA 1
ATOM 1257 C C . MET A 1 159 ? 10.313 2.780 -6.453 1.00 86.31 159 MET A C 1
ATOM 1259 O O . MET A 1 159 ? 9.865 1.647 -6.632 1.00 86.31 159 MET A O 1
ATOM 1263 N N . ILE A 1 160 ? 10.701 3.561 -7.470 1.00 89.69 160 ILE A N 1
ATOM 1264 C CA . ILE A 1 160 ? 10.664 3.126 -8.878 1.00 89.69 160 ILE A CA 1
ATOM 1265 C C . ILE A 1 160 ? 11.510 1.869 -9.054 1.00 89.69 160 ILE A C 1
ATOM 1267 O O . ILE A 1 160 ? 11.014 0.887 -9.601 1.00 89.69 160 ILE A O 1
ATOM 1271 N N . ARG A 1 161 ? 12.746 1.864 -8.539 1.00 89.81 161 ARG A N 1
ATOM 1272 C CA . ARG A 1 161 ? 13.645 0.701 -8.596 1.00 89.81 161 ARG A CA 1
ATOM 1273 C C . ARG A 1 161 ? 12.980 -0.550 -8.019 1.00 89.81 161 ARG A C 1
ATOM 1275 O O . ARG A 1 161 ? 12.976 -1.596 -8.662 1.00 89.81 161 ARG A O 1
ATOM 1282 N N . ASN A 1 162 ? 12.354 -0.439 -6.849 1.00 88.00 162 ASN A N 1
ATOM 1283 C CA . ASN A 1 162 ? 11.658 -1.564 -6.219 1.00 88.00 162 ASN A CA 1
ATOM 1284 C C . ASN A 1 162 ? 10.420 -2.018 -7.018 1.00 88.00 162 ASN A C 1
ATOM 1286 O O . ASN A 1 162 ? 10.050 -3.195 -6.972 1.00 88.00 162 ASN A O 1
ATOM 1290 N N . CYS A 1 163 ? 9.817 -1.119 -7.794 1.00 90.25 163 CYS A N 1
ATOM 1291 C CA . CYS A 1 163 ? 8.692 -1.415 -8.674 1.00 90.25 163 CYS A CA 1
ATOM 1292 C C . CYS A 1 163 ? 9.106 -2.020 -10.028 1.00 90.25 163 CYS A C 1
ATOM 1294 O O . CYS A 1 163 ? 8.250 -2.584 -10.703 1.00 90.25 163 CYS A O 1
ATOM 1296 N N . VAL A 1 164 ? 10.373 -1.959 -10.457 1.00 92.50 164 VAL A N 1
ATOM 1297 C CA . VAL A 1 164 ? 10.792 -2.557 -11.742 1.00 92.50 164 VAL A CA 1
ATOM 1298 C C . VAL A 1 164 ? 10.695 -4.075 -11.683 1.00 92.50 164 VAL A C 1
ATOM 1300 O O . VAL A 1 164 ? 11.474 -4.717 -10.998 1.00 92.50 164 VAL A O 1
ATOM 1303 N N . SER A 1 165 ? 9.766 -4.667 -12.426 1.00 92.50 165 SER A N 1
ATOM 1304 C CA . SER A 1 165 ? 9.614 -6.125 -12.535 1.00 92.50 165 SER A CA 1
ATOM 1305 C C . SER A 1 165 ? 10.482 -6.728 -13.641 1.00 92.50 165 SER A C 1
ATOM 1307 O O . SER A 1 165 ? 11.091 -7.782 -13.448 1.00 92.50 165 SER A O 1
ATOM 1309 N N . SER A 1 166 ? 10.573 -6.039 -14.779 1.00 94.81 166 SER A N 1
ATOM 1310 C CA . SER A 1 166 ? 11.440 -6.410 -15.891 1.00 94.81 166 SER A CA 1
ATOM 1311 C C . SER A 1 166 ? 11.810 -5.201 -16.741 1.00 94.81 166 SER A C 1
ATOM 1313 O O . SER A 1 166 ? 11.104 -4.189 -16.768 1.00 94.81 166 SER A O 1
ATOM 1315 N N . VAL A 1 167 ? 12.901 -5.337 -17.482 1.00 95.81 167 VAL A N 1
ATOM 1316 C CA . VAL A 1 167 ? 13.349 -4.395 -18.504 1.00 95.81 167 VAL A CA 1
ATOM 1317 C C . VAL A 1 167 ? 13.455 -5.156 -19.816 1.00 95.81 167 VAL A C 1
ATOM 1319 O O . VAL A 1 167 ? 14.071 -6.215 -19.873 1.00 95.81 167 VAL A O 1
ATOM 1322 N N . THR A 1 168 ? 12.854 -4.620 -20.871 1.00 95.50 168 THR A N 1
ATOM 1323 C CA . THR A 1 168 ? 13.039 -5.119 -22.233 1.00 95.50 168 THR A CA 1
ATOM 1324 C C . THR A 1 168 ? 13.966 -4.176 -22.983 1.00 95.50 168 THR A C 1
ATOM 1326 O O . THR A 1 168 ? 13.658 -2.987 -23.111 1.00 95.50 168 THR A O 1
ATOM 1329 N N . TYR A 1 169 ? 15.074 -4.704 -23.499 1.00 93.56 169 TYR A N 1
ATOM 1330 C CA . TYR A 1 169 ? 16.025 -3.976 -24.332 1.00 93.56 169 TYR A CA 1
ATOM 1331 C C . TYR A 1 169 ? 16.289 -4.723 -25.638 1.00 93.56 169 TYR A C 1
ATOM 1333 O O . TYR A 1 169 ? 16.781 -5.845 -25.610 1.00 93.56 169 TYR A O 1
ATOM 1341 N N . LYS A 1 170 ? 15.993 -4.109 -26.793 1.00 89.38 170 LYS A N 1
ATOM 1342 C CA . LYS A 1 170 ? 16.247 -4.702 -28.130 1.00 89.38 170 LYS A CA 1
ATOM 1343 C C . LYS A 1 170 ? 15.797 -6.172 -28.249 1.00 89.38 170 LYS A C 1
ATOM 1345 O O . LYS A 1 170 ? 16.554 -7.016 -28.717 1.00 89.38 170 LYS A O 1
ATOM 1350 N N . ASP A 1 171 ? 14.570 -6.451 -27.810 1.00 88.56 171 ASP A N 1
ATOM 1351 C CA . ASP A 1 171 ? 13.925 -7.777 -27.790 1.00 88.56 171 ASP A CA 1
ATOM 1352 C C . ASP A 1 171 ? 14.417 -8.762 -26.710 1.00 88.56 171 ASP A C 1
ATOM 1354 O O . ASP A 1 171 ? 13.865 -9.856 -26.585 1.00 88.56 171 ASP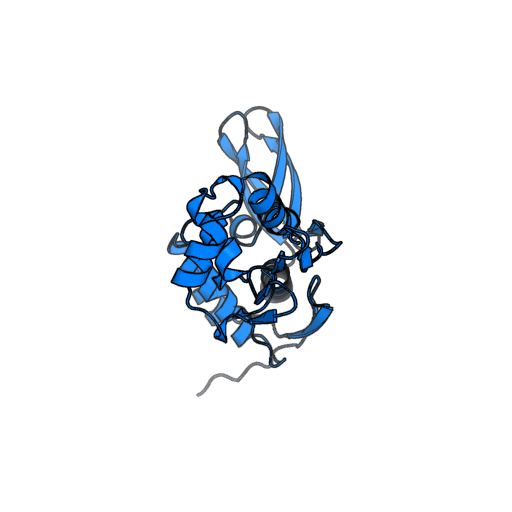 A O 1
ATOM 1358 N N . GLU A 1 172 ? 15.400 -8.388 -25.891 1.00 94.12 172 GLU A N 1
ATOM 1359 C CA . GLU A 1 172 ? 15.822 -9.161 -24.722 1.00 94.12 172 GLU A CA 1
ATOM 1360 C C . GLU A 1 172 ? 15.049 -8.711 -23.480 1.00 94.12 172 GLU A C 1
ATOM 1362 O O . GLU A 1 172 ? 15.001 -7.521 -23.173 1.00 94.12 172 GLU A O 1
ATOM 1367 N N . VAL A 1 173 ? 14.432 -9.660 -22.772 1.00 94.81 173 VAL A N 1
ATOM 1368 C CA . VAL A 1 173 ? 13.693 -9.407 -21.528 1.00 94.81 173 VAL A CA 1
ATOM 1369 C C . VAL A 1 173 ? 14.559 -9.844 -20.356 1.00 94.81 173 VAL A C 1
ATOM 1371 O O . VAL A 1 173 ? 14.892 -11.021 -20.254 1.00 94.81 173 VAL A O 1
ATOM 1374 N N . MET A 1 174 ? 14.875 -8.902 -19.473 1.00 95.00 174 MET A N 1
ATOM 1375 C CA . MET A 1 174 ? 15.610 -9.122 -18.229 1.00 95.00 174 MET A CA 1
ATOM 1376 C C . MET A 1 174 ? 14.654 -8.928 -17.051 1.00 95.00 174 MET A C 1
ATOM 1378 O O . MET A 1 174 ? 14.008 -7.880 -16.945 1.00 95.00 174 MET A O 1
ATOM 1382 N N . THR A 1 175 ? 14.531 -9.913 -16.170 1.00 93.56 175 THR A N 1
ATOM 1383 C CA . THR A 1 175 ? 13.755 -9.799 -14.925 1.00 93.56 175 THR A CA 1
ATOM 1384 C C . THR A 1 175 ? 14.664 -9.399 -13.764 1.00 93.56 175 THR A C 1
ATOM 1386 O O . THR A 1 175 ? 15.883 -9.346 -13.904 1.00 93.56 175 THR A O 1
ATOM 1389 N N . LYS A 1 176 ? 14.083 -9.124 -12.589 1.00 85.81 176 LYS A N 1
ATOM 1390 C CA . LYS A 1 176 ? 14.853 -8.795 -11.375 1.00 85.81 176 LYS A CA 1
ATOM 1391 C C . LYS A 1 176 ? 15.942 -9.810 -11.004 1.00 85.81 176 LYS A C 1
ATOM 1393 O O . LYS A 1 176 ? 16.867 -9.442 -10.295 1.00 85.81 176 LYS A O 1
ATOM 1398 N N . ASP A 1 177 ? 15.828 -11.063 -11.438 1.00 90.88 177 ASP A N 1
ATOM 1399 C CA . ASP A 1 177 ? 16.825 -12.096 -11.140 1.00 90.88 177 ASP A CA 1
ATOM 1400 C C . ASP A 1 177 ? 18.069 -11.992 -12.047 1.00 90.88 177 ASP A C 1
ATOM 1402 O O . ASP A 1 177 ? 19.107 -12.581 -11.740 1.00 90.88 177 ASP A O 1
ATOM 1406 N N . ASP A 1 178 ? 17.976 -11.234 -13.146 1.00 92.69 178 ASP A N 1
ATOM 1407 C CA . ASP A 1 178 ? 19.021 -11.099 -14.167 1.00 92.69 178 ASP A CA 1
ATOM 1408 C C . ASP A 1 178 ? 19.986 -9.928 -13.906 1.00 92.69 178 ASP A C 1
ATOM 1410 O O . ASP A 1 178 ? 21.003 -9.807 -14.592 1.00 92.69 178 ASP A O 1
ATOM 1414 N N . PHE A 1 179 ? 19.695 -9.062 -12.931 1.00 91.19 179 PHE A N 1
ATOM 1415 C CA . PHE A 1 179 ? 20.538 -7.920 -12.569 1.00 91.19 179 PHE A CA 1
ATOM 1416 C C . PHE A 1 179 ? 20.523 -7.647 -11.062 1.00 91.19 179 PHE A C 1
ATOM 1418 O O . PHE A 1 179 ? 19.573 -7.946 -10.344 1.00 91.19 179 PHE A O 1
ATOM 1425 N N . SER A 1 180 ? 21.597 -7.043 -10.570 1.00 92.31 180 SER A N 1
ATOM 1426 C CA . SER A 1 180 ? 21.703 -6.554 -9.197 1.00 92.31 180 SER A CA 1
ATOM 1427 C C . SER A 1 180 ? 20.987 -5.214 -8.998 1.00 92.31 180 SER A C 1
ATOM 1429 O O . SER A 1 180 ? 20.810 -4.436 -9.936 1.00 92.31 180 SER A O 1
ATOM 1431 N N . ASP A 1 181 ? 20.662 -4.886 -7.743 1.00 87.94 181 ASP A N 1
ATOM 1432 C CA . ASP A 1 181 ? 20.107 -3.573 -7.377 1.00 87.94 181 ASP A CA 1
ATOM 1433 C C . ASP A 1 181 ? 21.001 -2.405 -7.829 1.00 87.94 181 ASP A C 1
ATOM 1435 O O . ASP A 1 181 ? 20.488 -1.354 -8.213 1.00 87.94 181 ASP A O 1
ATOM 1439 N N . SER A 1 182 ? 22.329 -2.586 -7.803 1.00 91.06 182 SER A N 1
ATOM 1440 C CA . SER A 1 182 ? 23.289 -1.591 -8.294 1.00 91.06 182 SER A CA 1
ATOM 1441 C C . SER A 1 182 ? 23.231 -1.422 -9.808 1.00 91.06 182 SER A C 1
ATOM 1443 O O . SER A 1 182 ? 23.217 -0.295 -10.284 1.00 91.06 182 SER A O 1
ATOM 1445 N N . GLU A 1 183 ? 23.141 -2.517 -10.569 1.00 93.12 183 GLU A N 1
ATOM 1446 C CA . GLU A 1 183 ? 23.038 -2.445 -12.034 1.00 93.12 183 GLU A CA 1
ATOM 1447 C C . GLU A 1 183 ? 21.726 -1.788 -12.466 1.00 93.12 183 GLU A C 1
ATOM 1449 O O . GLU A 1 183 ? 21.716 -0.973 -13.390 1.00 93.12 183 GLU A O 1
ATOM 1454 N N . LEU A 1 184 ? 20.623 -2.087 -11.771 1.00 92.12 184 LEU A N 1
ATOM 1455 C CA . LEU A 1 184 ? 19.347 -1.426 -12.026 1.00 92.12 184 LEU A CA 1
ATOM 1456 C C . LEU A 1 184 ? 19.403 0.066 -11.680 1.00 92.12 184 LEU A C 1
ATOM 1458 O O . LEU A 1 184 ? 18.851 0.885 -12.413 1.00 92.12 184 LEU A O 1
ATOM 1462 N N . GLN A 1 185 ? 20.061 0.433 -10.580 1.00 91.00 185 GLN A N 1
ATOM 1463 C CA . GLN A 1 185 ? 20.248 1.837 -10.224 1.00 91.00 185 GLN A CA 1
ATOM 1464 C C . GLN A 1 185 ? 21.052 2.580 -11.299 1.00 91.00 185 GLN A C 1
ATOM 1466 O O . GLN A 1 185 ? 20.564 3.580 -11.826 1.00 91.00 185 GLN A O 1
ATOM 1471 N N . ASP A 1 186 ? 22.213 2.048 -11.684 1.00 93.06 186 ASP A N 1
ATOM 1472 C CA . ASP A 1 186 ? 23.055 2.623 -12.737 1.00 93.06 186 ASP A CA 1
ATOM 1473 C C . ASP A 1 186 ? 22.288 2.741 -14.066 1.00 93.06 186 ASP A C 1
ATOM 1475 O O . ASP A 1 186 ? 22.494 3.679 -14.838 1.00 93.06 186 ASP A O 1
ATOM 1479 N N . PHE A 1 187 ? 21.384 1.801 -14.356 1.00 92.50 187 PHE A N 1
ATOM 1480 C CA . PHE A 1 187 ? 20.514 1.851 -15.530 1.00 92.50 187 PHE A CA 1
ATOM 1481 C C . PHE A 1 187 ? 19.491 2.992 -15.463 1.00 92.50 187 PHE A C 1
ATOM 1483 O O . PHE A 1 187 ? 19.369 3.758 -16.420 1.00 92.50 187 PHE A O 1
ATOM 1490 N N . LEU A 1 188 ? 18.787 3.146 -14.338 1.00 91.88 188 LEU A N 1
ATOM 1491 C CA . LEU A 1 188 ? 17.814 4.226 -14.148 1.00 91.88 188 LEU A CA 1
ATOM 1492 C C . LEU A 1 188 ? 18.480 5.617 -14.197 1.00 91.88 188 LEU A C 1
ATOM 1494 O O . LEU A 1 188 ? 17.872 6.565 -14.694 1.00 91.88 188 LEU A O 1
ATOM 1498 N N . GLU A 1 189 ? 19.729 5.748 -13.734 1.00 92.50 189 GLU A N 1
ATOM 1499 C CA . GLU A 1 189 ? 20.482 7.017 -13.727 1.00 92.50 189 GLU A CA 1
ATOM 1500 C C . GLU A 1 189 ? 20.890 7.485 -15.139 1.00 92.50 189 GLU A C 1
ATOM 1502 O O . GLU A 1 189 ? 21.231 8.651 -15.342 1.00 92.50 189 GLU A O 1
ATOM 1507 N N . GLN A 1 190 ? 20.817 6.603 -16.142 1.00 92.81 190 GLN A N 1
ATOM 1508 C CA . GLN A 1 190 ? 21.099 6.931 -17.545 1.00 92.81 190 GLN A CA 1
ATOM 1509 C C . GLN A 1 190 ? 19.900 7.554 -18.278 1.00 92.81 190 GLN A C 1
ATOM 1511 O O . GLN A 1 190 ? 20.029 7.967 -19.439 1.00 92.81 190 GLN A O 1
ATOM 1516 N N . PHE A 1 191 ? 18.729 7.607 -17.642 1.00 93.25 191 PHE A N 1
ATOM 1517 C CA . PHE A 1 191 ? 17.527 8.161 -18.249 1.00 93.25 191 PHE A CA 1
ATOM 1518 C C . PHE A 1 191 ? 17.526 9.684 -18.263 1.00 93.25 191 PHE A C 1
ATOM 1520 O O . PHE A 1 191 ? 18.030 10.367 -17.374 1.00 93.25 191 PHE A O 1
ATOM 1527 N N . THR A 1 192 ? 16.921 10.232 -19.312 1.00 93.88 192 THR A N 1
ATOM 1528 C CA . THR A 1 192 ? 16.620 11.661 -19.373 1.00 93.88 192 THR A CA 1
ATOM 1529 C C . THR A 1 192 ? 15.507 12.013 -18.386 1.00 93.88 192 THR A C 1
ATOM 1531 O O . THR A 1 192 ? 14.719 11.156 -17.983 1.00 93.88 192 THR A O 1
ATOM 1534 N N . ASN A 1 193 ? 15.385 13.299 -18.045 1.00 91.31 193 ASN A N 1
ATOM 1535 C CA . ASN A 1 193 ? 14.309 13.778 -17.171 1.00 91.31 193 ASN A CA 1
ATOM 1536 C C . ASN A 1 193 ? 12.915 13.381 -17.683 1.00 91.31 193 ASN A C 1
ATOM 1538 O O . ASN A 1 193 ? 12.070 12.987 -16.887 1.00 91.31 193 ASN A O 1
ATOM 1542 N N . ASP A 1 194 ? 12.687 13.433 -18.999 1.00 93.19 194 ASP A N 1
ATOM 1543 C CA . ASP A 1 194 ? 11.392 13.091 -19.601 1.00 93.19 194 ASP A CA 1
ATOM 1544 C C . ASP A 1 194 ? 11.076 11.592 -19.487 1.00 93.19 194 ASP A C 1
ATOM 1546 O O . ASP A 1 194 ? 9.926 11.199 -19.307 1.00 93.19 194 ASP A O 1
ATOM 1550 N N . GLU A 1 195 ? 12.090 10.735 -19.584 1.00 93.62 195 GLU A N 1
ATOM 1551 C CA . GLU A 1 195 ? 11.943 9.284 -19.425 1.00 93.62 195 GLU A CA 1
ATOM 1552 C C . GLU A 1 195 ? 11.673 8.912 -17.979 1.00 93.62 195 GLU A C 1
ATOM 1554 O O . GLU A 1 195 ? 10.756 8.141 -17.697 1.00 93.62 195 GLU A O 1
ATOM 1559 N N . PHE A 1 196 ? 12.433 9.505 -17.062 1.00 91.50 196 PHE A N 1
ATOM 1560 C CA . PHE A 1 196 ? 12.236 9.280 -15.643 1.00 91.50 196 PHE A CA 1
ATOM 1561 C C . PHE A 1 196 ? 10.871 9.807 -15.180 1.00 91.50 196 PHE A C 1
ATOM 1563 O O . PHE A 1 196 ? 10.179 9.126 -14.427 1.00 91.50 196 PHE A O 1
ATOM 1570 N N . ALA A 1 197 ? 10.417 10.949 -15.707 1.00 90.69 197 ALA A N 1
ATOM 1571 C CA . ALA A 1 197 ? 9.086 11.487 -15.432 1.00 90.69 197 ALA A CA 1
ATOM 1572 C C . ALA A 1 197 ? 7.960 10.508 -15.814 1.00 90.69 197 ALA A C 1
ATOM 1574 O O . ALA A 1 197 ? 6.994 10.389 -15.066 1.00 90.69 197 ALA A O 1
ATOM 1575 N N . LYS A 1 198 ? 8.091 9.740 -16.908 1.00 92.06 198 LYS A N 1
ATOM 1576 C CA . LYS A 1 198 ? 7.104 8.695 -17.261 1.00 92.06 198 LYS A CA 1
ATOM 1577 C C . LYS A 1 198 ? 7.007 7.603 -16.192 1.00 92.06 198 LYS A C 1
ATOM 1579 O O . LYS A 1 198 ? 5.913 7.128 -15.905 1.00 92.06 198 LYS A O 1
ATOM 1584 N N . LEU A 1 199 ? 8.139 7.207 -15.604 1.00 91.69 199 LEU A N 1
ATOM 1585 C CA . LEU A 1 199 ? 8.171 6.227 -14.511 1.00 91.69 199 LEU A CA 1
ATOM 1586 C C . LEU A 1 199 ? 7.580 6.816 -13.224 1.00 91.69 199 LEU A C 1
ATOM 1588 O O . LEU A 1 199 ? 6.854 6.130 -12.510 1.00 91.69 199 LEU A O 1
ATOM 1592 N N . GLN A 1 200 ? 7.838 8.097 -12.947 1.00 88.19 200 GLN A N 1
ATOM 1593 C CA . GLN A 1 200 ? 7.232 8.803 -11.815 1.00 88.19 200 GLN A CA 1
ATOM 1594 C C . GLN A 1 200 ? 5.708 8.892 -11.944 1.00 88.19 200 GLN A C 1
ATOM 1596 O O . GLN A 1 200 ? 5.002 8.656 -10.963 1.00 88.19 200 GLN A O 1
ATOM 1601 N N . SER A 1 201 ? 5.192 9.177 -13.144 1.00 88.19 201 SER A N 1
ATOM 1602 C CA . SER A 1 201 ? 3.748 9.235 -13.403 1.00 88.19 201 SER A CA 1
ATOM 1603 C C . SER A 1 201 ? 3.041 7.937 -13.016 1.00 88.19 201 SER A C 1
ATOM 1605 O O . SER A 1 201 ? 1.975 8.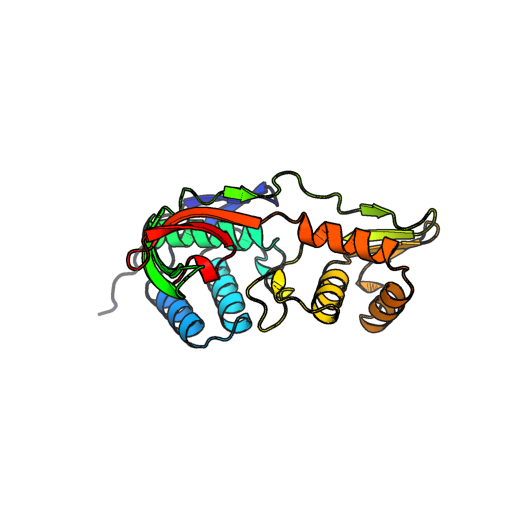002 -12.415 1.00 88.19 201 SER A O 1
ATOM 1607 N N . PHE A 1 202 ? 3.662 6.773 -13.240 1.00 88.31 202 PHE A N 1
ATOM 1608 C CA . PHE A 1 202 ? 3.102 5.486 -12.813 1.00 88.31 202 PHE A CA 1
ATOM 1609 C C . PHE A 1 202 ? 2.876 5.404 -11.291 1.00 88.31 202 PHE A C 1
ATOM 1611 O O . PHE A 1 202 ? 1.875 4.843 -10.848 1.00 88.31 202 PHE A O 1
ATOM 1618 N N . LEU A 1 203 ? 3.773 5.980 -10.480 1.00 83.56 203 LEU A N 1
ATOM 1619 C CA . LEU A 1 203 ? 3.612 6.017 -9.021 1.00 83.56 203 LEU A CA 1
ATOM 1620 C C . LEU A 1 203 ? 2.533 7.013 -8.576 1.00 83.56 203 LEU A C 1
ATOM 1622 O O . LEU A 1 203 ? 1.802 6.739 -7.626 1.00 83.56 203 LEU A O 1
ATOM 1626 N N . VAL A 1 204 ? 2.421 8.161 -9.250 1.00 81.50 204 VAL A N 1
ATOM 1627 C CA . VAL A 1 204 ? 1.415 9.196 -8.938 1.00 81.50 204 VAL A CA 1
ATOM 1628 C C . VAL A 1 204 ? 0.005 8.737 -9.316 1.00 81.50 204 VAL A C 1
ATOM 1630 O O . VAL A 1 204 ? -0.950 8.985 -8.580 1.00 81.50 204 VAL A O 1
ATOM 1633 N N . GLU A 1 205 ? -0.119 8.040 -10.442 1.00 84.69 205 GLU A N 1
ATOM 1634 C CA . GLU A 1 205 ? -1.375 7.492 -10.962 1.00 84.69 205 GLU A CA 1
ATOM 1635 C C . GLU A 1 205 ? -1.759 6.162 -10.304 1.00 84.69 205 GLU A C 1
ATOM 1637 O O . GLU A 1 205 ? -2.816 5.607 -10.599 1.00 84.69 205 GLU A O 1
ATOM 1642 N N . ALA A 1 206 ? -0.935 5.643 -9.389 1.00 84.88 206 ALA A N 1
ATOM 1643 C CA . ALA A 1 206 ? -1.258 4.424 -8.669 1.00 84.88 206 ALA A CA 1
ATOM 1644 C C . ALA A 1 206 ? -2.581 4.581 -7.884 1.00 84.88 206 ALA A C 1
ATOM 1646 O O . ALA A 1 206 ? -2.881 5.666 -7.364 1.00 84.88 206 ALA A O 1
ATOM 1647 N N . PRO A 1 207 ? -3.379 3.505 -7.766 1.00 86.19 207 PRO A N 1
ATOM 1648 C CA . PRO A 1 207 ? -4.582 3.516 -6.949 1.00 86.19 207 PRO A CA 1
ATOM 1649 C C . PRO A 1 207 ? -4.263 3.835 -5.496 1.00 86.19 207 PRO A C 1
ATOM 1651 O O . PRO A 1 207 ? -3.302 3.306 -4.931 1.00 86.19 207 PRO A O 1
ATOM 1654 N N . ARG A 1 208 ? -5.108 4.656 -4.875 1.00 85.94 208 ARG A N 1
ATOM 1655 C CA . ARG A 1 208 ? -4.974 5.039 -3.466 1.00 85.94 208 ARG A CA 1
ATOM 1656 C C . ARG A 1 208 ? -6.338 5.174 -2.811 1.00 85.94 208 ARG A C 1
ATOM 1658 O O . ARG A 1 208 ? -7.304 5.573 -3.464 1.00 85.94 208 ARG A O 1
ATOM 1665 N N . LEU A 1 209 ? -6.423 4.834 -1.531 1.00 86.75 209 LEU A N 1
ATOM 1666 C CA . LEU A 1 209 ? -7.640 5.057 -0.763 1.00 86.75 209 LEU A CA 1
ATOM 1667 C C . LEU A 1 209 ? -7.702 6.502 -0.290 1.00 86.75 209 LEU A C 1
ATOM 1669 O O . LEU A 1 209 ? -6.740 7.018 0.278 1.00 86.75 209 LEU A O 1
ATOM 1673 N N . VAL A 1 210 ? -8.843 7.135 -0.538 1.00 88.00 210 VAL A N 1
ATOM 1674 C CA . VAL A 1 210 ? -9.085 8.543 -0.248 1.00 88.00 210 VAL A CA 1
ATOM 1675 C C . VAL A 1 210 ? -10.387 8.725 0.511 1.00 88.00 210 VAL A C 1
ATOM 1677 O O . VAL A 1 210 ? -11.395 8.065 0.237 1.00 88.00 210 VAL A O 1
ATOM 1680 N N . TYR A 1 211 ? -10.381 9.666 1.445 1.00 89.31 211 TYR A N 1
ATOM 1681 C CA . TYR A 1 211 ? -11.591 10.151 2.094 1.00 89.31 211 TYR A CA 1
ATOM 1682 C C . TYR A 1 211 ? -11.664 11.674 1.946 1.00 89.31 211 TYR A C 1
ATOM 1684 O O . TYR A 1 211 ? -10.896 12.386 2.603 1.00 89.31 211 TYR A O 1
ATOM 1692 N N . PRO A 1 212 ? -12.556 12.199 1.087 1.00 87.88 212 PRO A N 1
ATOM 1693 C CA . PRO A 1 212 ? -12.754 13.634 0.971 1.00 87.88 212 PRO A CA 1
ATOM 1694 C C . PRO A 1 212 ? -13.448 14.159 2.229 1.00 87.88 212 PRO A C 1
ATOM 1696 O O . PRO A 1 212 ? -14.482 13.647 2.660 1.00 87.88 212 PRO A O 1
ATOM 1699 N N . LEU A 1 213 ? -12.886 15.209 2.812 1.00 89.75 213 LEU A N 1
ATOM 1700 C CA . LEU A 1 213 ? -13.346 15.800 4.056 1.00 89.75 213 LEU A CA 1
ATOM 1701 C C . LEU A 1 213 ? -13.523 17.309 3.893 1.00 89.75 213 LEU A C 1
ATOM 1703 O O . LEU A 1 213 ? -12.599 18.023 3.508 1.00 89.75 213 LEU A O 1
ATOM 1707 N N . SER A 1 214 ? -14.695 17.806 4.282 1.00 92.94 214 SER A N 1
ATOM 1708 C CA . SER A 1 214 ? -14.966 19.236 4.410 1.00 92.94 214 SER A CA 1
ATOM 1709 C C . SER A 1 214 ? -15.409 19.550 5.835 1.00 92.94 214 SER A C 1
ATOM 1711 O O . SER A 1 214 ? -16.296 18.883 6.370 1.00 92.94 214 SER A O 1
ATOM 1713 N N . PHE A 1 215 ? -14.780 20.539 6.471 1.00 94.50 215 PHE A N 1
ATOM 1714 C CA . PHE A 1 215 ? -15.146 20.967 7.822 1.00 94.50 215 PHE A CA 1
ATOM 1715 C C . PHE A 1 215 ? -14.876 22.453 8.061 1.00 94.50 215 PHE A C 1
ATOM 1717 O O . PHE A 1 215 ? -13.912 23.035 7.562 1.00 94.50 215 PHE A O 1
ATOM 1724 N N . THR A 1 216 ? -15.704 23.070 8.899 1.00 96.38 216 THR A N 1
ATOM 1725 C CA . THR A 1 216 ? -15.502 24.449 9.357 1.00 96.38 216 THR A CA 1
ATOM 1726 C C . THR A 1 216 ? -14.698 24.449 10.650 1.00 96.38 216 THR A C 1
ATOM 1728 O O . THR A 1 216 ? -15.056 23.773 11.612 1.00 96.38 216 THR A O 1
ATOM 1731 N N . CYS A 1 217 ? -13.611 25.218 10.693 1.00 95.94 217 CYS A N 1
ATOM 1732 C CA . CYS A 1 217 ? -12.767 25.313 11.879 1.00 95.94 217 CYS A CA 1
ATOM 1733 C C . CYS A 1 217 ? -13.538 25.910 13.061 1.00 95.94 217 CYS A C 1
ATOM 1735 O O . CYS A 1 217 ? -14.060 27.022 12.976 1.00 95.94 217 CYS A O 1
ATOM 1737 N N . LYS A 1 218 ? -13.505 25.223 14.206 1.00 95.38 218 LYS A N 1
ATOM 1738 C CA . LYS A 1 218 ? -14.185 25.634 15.445 1.00 95.38 218 LYS A CA 1
ATOM 1739 C C . LYS A 1 218 ? -13.690 26.967 16.033 1.00 95.38 218 LYS A C 1
ATOM 1741 O O . LYS A 1 218 ? -14.342 27.517 16.912 1.00 95.38 218 LYS A O 1
ATOM 1746 N N . LYS A 1 219 ? -12.513 27.450 15.608 1.00 96.19 219 LYS A N 1
ATOM 1747 C CA . LYS A 1 219 ? -11.845 28.641 16.167 1.00 96.19 219 LYS A CA 1
ATOM 1748 C C . LYS A 1 219 ? -11.867 29.853 15.248 1.00 96.19 219 LYS A C 1
ATOM 1750 O O . LYS A 1 219 ? -12.079 30.958 15.728 1.00 96.19 219 LYS A O 1
ATOM 1755 N N . CYS A 1 220 ? -11.572 29.666 13.963 1.00 95.50 220 CYS A N 1
ATOM 1756 C CA . CYS A 1 220 ? -11.463 30.772 13.007 1.00 95.50 220 CYS A CA 1
ATOM 1757 C C . CYS A 1 220 ? -12.551 30.760 11.928 1.00 95.50 220 CYS A C 1
ATOM 1759 O O . CYS A 1 220 ? -12.489 31.587 11.026 1.00 95.50 220 CYS A O 1
ATOM 1761 N N . GLU A 1 221 ? -13.496 29.812 11.992 1.00 96.44 221 GLU A N 1
ATOM 1762 C CA . GLU A 1 221 ? -14.618 29.651 11.051 1.00 96.44 221 GLU A CA 1
ATOM 1763 C C . GLU A 1 221 ? -14.205 29.442 9.583 1.00 96.44 221 GLU A C 1
ATOM 1765 O O . GLU A 1 221 ? -15.041 29.418 8.683 1.00 96.44 221 GLU A O 1
ATOM 1770 N N . HIS A 1 222 ? -12.912 29.237 9.323 1.00 96.00 222 HIS A N 1
ATOM 1771 C CA . HIS A 1 222 ? -12.409 28.920 7.996 1.00 96.00 222 HIS A CA 1
ATOM 1772 C C . HIS A 1 222 ? -12.939 27.554 7.544 1.00 96.00 222 HIS A C 1
ATOM 1774 O O . HIS A 1 222 ? -12.859 26.582 8.301 1.00 96.00 222 HIS A O 1
ATOM 1780 N N . VAL A 1 223 ? -13.459 27.477 6.318 1.00 96.25 223 VAL A N 1
ATOM 1781 C CA . VAL A 1 223 ? -13.862 26.216 5.684 1.00 96.25 223 VAL A CA 1
ATOM 1782 C C . VAL A 1 223 ? -12.610 25.528 5.161 1.00 96.25 223 VAL A C 1
ATOM 1784 O O . VAL A 1 223 ? -11.842 26.116 4.406 1.00 96.25 223 VAL A O 1
ATOM 1787 N N . ASN A 1 224 ? -12.389 24.296 5.599 1.00 93.88 224 ASN A N 1
ATOM 1788 C CA . ASN A 1 224 ? -11.262 23.468 5.206 1.00 93.88 224 ASN A CA 1
ATOM 1789 C C . ASN A 1 224 ? -11.791 22.366 4.297 1.00 93.88 224 ASN A C 1
ATOM 1791 O O . ASN A 1 224 ? -12.754 21.689 4.653 1.00 93.88 224 ASN A O 1
ATOM 1795 N N . GLU A 1 225 ? -11.120 22.156 3.175 1.00 93.44 225 GLU A N 1
ATOM 1796 C CA . GLU A 1 225 ? -11.289 20.981 2.327 1.00 93.44 225 GLU A CA 1
ATOM 1797 C C . GLU A 1 225 ? -9.965 20.222 2.342 1.00 93.44 225 GLU A C 1
ATOM 1799 O O . GLU A 1 225 ? -8.901 20.806 2.121 1.00 93.44 225 GLU A O 1
ATOM 1804 N N . LYS A 1 226 ? -10.020 18.942 2.703 1.00 88.25 226 LYS A N 1
ATOM 1805 C CA . LYS A 1 226 ? -8.862 18.056 2.814 1.00 88.25 226 LYS A CA 1
ATOM 1806 C C . LYS A 1 226 ? -9.211 16.680 2.269 1.00 88.25 226 LYS A C 1
ATOM 1808 O O . LYS A 1 226 ? -10.370 16.281 2.260 1.00 88.25 226 LYS A O 1
ATOM 1813 N N . GLU A 1 227 ? -8.192 15.948 1.856 1.00 86.88 227 GLU A N 1
ATOM 1814 C CA . GLU A 1 227 ? -8.291 14.535 1.511 1.00 86.88 227 GLU A CA 1
ATOM 1815 C C . GLU A 1 227 ? -7.425 13.765 2.506 1.00 86.88 227 GLU A C 1
ATOM 1817 O O . GLU A 1 227 ? -6.263 14.122 2.704 1.00 86.88 227 GLU A O 1
ATOM 1822 N N . LEU A 1 228 ? -8.004 12.766 3.172 1.00 85.00 228 LEU A N 1
ATOM 1823 C CA . LEU A 1 228 ? -7.234 11.819 3.979 1.00 85.00 228 LEU A CA 1
ATOM 1824 C C . LEU A 1 228 ? -6.745 10.706 3.070 1.00 85.00 228 LEU A C 1
ATOM 1826 O O . LEU A 1 228 ? -7.544 10.156 2.301 1.00 85.00 228 LEU A O 1
ATOM 1830 N N . VAL A 1 229 ? -5.455 10.392 3.164 1.00 79.38 229 VAL A N 1
ATOM 1831 C CA . VAL A 1 229 ? -4.808 9.406 2.302 1.00 79.38 229 VAL A CA 1
ATOM 1832 C C . VAL A 1 229 ? -3.998 8.440 3.149 1.00 79.38 229 VAL A C 1
ATOM 1834 O O . VAL A 1 229 ? -3.106 8.817 3.902 1.00 79.38 229 VAL A O 1
ATOM 1837 N N . GLY A 1 230 ? -4.285 7.162 2.946 1.00 73.12 230 GLY A N 1
ATOM 1838 C CA . GLY A 1 230 ? -3.537 6.068 3.537 1.00 73.12 230 GLY A CA 1
ATOM 1839 C C . GLY A 1 230 ? -3.813 5.808 5.015 1.00 73.12 230 GLY A C 1
ATOM 1840 O O . GLY A 1 230 ? -4.508 6.555 5.701 1.00 73.12 230 GLY A O 1
ATOM 1841 N N . ILE A 1 231 ? -3.289 4.682 5.505 1.00 69.12 231 ILE A N 1
ATOM 1842 C CA . ILE A 1 231 ? -3.654 4.115 6.813 1.00 69.12 231 ILE A CA 1
ATOM 1843 C C . ILE A 1 231 ? -3.485 5.101 7.967 1.00 69.12 231 ILE A C 1
ATOM 1845 O O . ILE A 1 231 ? -4.369 5.167 8.808 1.00 69.12 231 ILE A O 1
ATOM 1849 N N . GLN A 1 232 ? -2.387 5.849 8.041 1.00 68.31 232 GLN A N 1
ATOM 1850 C CA . GLN A 1 232 ? -2.084 6.660 9.226 1.00 68.31 232 GLN A CA 1
ATOM 1851 C C . GLN A 1 232 ? -3.132 7.754 9.463 1.00 68.31 232 GLN A C 1
ATOM 1853 O O . GLN A 1 232 ? -3.579 7.938 10.595 1.00 68.31 232 GLN A O 1
ATOM 1858 N N . ASP A 1 233 ? -3.626 8.372 8.389 1.00 70.50 233 ASP A N 1
ATOM 1859 C CA . ASP A 1 233 ? -4.649 9.417 8.458 1.00 70.50 233 ASP A CA 1
ATOM 1860 C C . ASP A 1 233 ? -5.995 8.903 9.016 1.00 70.50 233 ASP A C 1
ATOM 1862 O O . ASP A 1 233 ? -6.804 9.681 9.525 1.00 70.50 233 ASP A O 1
ATOM 1866 N N . PHE A 1 234 ? -6.247 7.588 8.968 1.00 61.53 234 PHE A N 1
ATOM 1867 C CA . PHE A 1 234 ? -7.471 6.975 9.497 1.00 61.53 234 PHE A CA 1
ATOM 1868 C C . PHE A 1 234 ? -7.390 6.605 10.992 1.00 61.53 234 PHE A C 1
ATOM 1870 O O . PHE A 1 234 ? -8.379 6.115 11.551 1.00 61.53 234 PHE A O 1
ATOM 1877 N N . PHE A 1 235 ? -6.236 6.761 11.653 1.00 60.50 235 PHE A N 1
ATOM 1878 C CA . PHE A 1 235 ? -6.010 6.259 13.023 1.00 60.50 235 PHE A CA 1
ATOM 1879 C C . PHE A 1 235 ? -5.821 7.342 14.087 1.00 60.50 235 PHE A C 1
ATOM 1881 O O . PHE A 1 235 ? -5.880 6.994 15.269 1.00 60.50 235 PHE A O 1
ATOM 1888 N N . GLY A 1 236 ? -5.751 8.617 13.692 1.00 49.03 236 GLY A N 1
ATOM 1889 C CA . GLY A 1 236 ? -5.788 9.765 14.604 1.00 49.03 236 GLY A CA 1
ATOM 1890 C C . GLY A 1 236 ? -4.595 10.684 14.458 1.00 49.03 236 GLY A C 1
ATOM 1891 O O . GLY A 1 236 ? -3.459 10.177 14.547 1.00 49.03 236 GLY A O 1
#

Foldseek 3Di:
DDDDDDDFDKDWDQQLPVRDIWIWTAFDPVLVVCLVVQLVVLKLVSNLVSLQVRLVVTTPDPDRLQQDAQARSQVSSLVNCCRHPHQKFWAWDADPPHGHTDIDIDGSVQWDKDLSPQPQQWQDLDPFKIWGFDHDHSNLQDIPDPDPVPDDPVSLLSSLLVGGQWMGGNNDIGGPVNDDSVVSSVVLVPGDPVSVVSSSVNNVSHMWIWDWDWDQDPPPRDIDTDIQTHDSSRHD